Protein AF-A0A2A2V8W4-F1 (afdb_monomer_lite)

pLDDT: mean 72.03, std 13.97, range [35.5, 91.81]

Structure (mmCIF, N/CA/C/O backbone):
data_AF-A0A2A2V8W4-F1
#
_entry.id   AF-A0A2A2V8W4-F1
#
loop_
_atom_site.group_PDB
_atom_site.id
_atom_site.type_symbol
_atom_site.label_atom_id
_atom_site.label_alt_id
_atom_site.label_comp_id
_atom_site.label_asym_id
_atom_site.label_entity_id
_atom_site.label_seq_id
_atom_site.pdbx_PDB_ins_code
_atom_site.Cartn_x
_atom_site.Cartn_y
_atom_site.Cartn_z
_atom_site.occupancy
_atom_site.B_iso_or_equiv
_atom_site.auth_seq_id
_atom_site.auth_comp_id
_atom_site.auth_asym_id
_atom_site.auth_atom_id
_atom_site.pdbx_PDB_model_num
ATOM 1 N N . MET A 1 1 ? -17.321 5.232 -4.278 1.00 41.38 1 MET A N 1
ATOM 2 C CA . MET A 1 1 ? -17.036 4.636 -2.958 1.00 41.38 1 MET A CA 1
ATOM 3 C C . MET A 1 1 ? -18.366 4.185 -2.391 1.00 41.38 1 MET A C 1
ATOM 5 O O . MET A 1 1 ? -19.240 5.024 -2.221 1.00 41.38 1 MET A O 1
ATOM 9 N N . THR A 1 2 ? -18.570 2.881 -2.239 1.00 40.75 2 THR A N 1
ATOM 10 C CA . THR A 1 2 ? -19.758 2.313 -1.591 1.00 40.75 2 THR A CA 1
ATOM 11 C C . THR A 1 2 ? -19.730 2.673 -0.112 1.00 40.75 2 THR A C 1
ATOM 13 O O . THR A 1 2 ? -18.698 2.556 0.541 1.00 40.75 2 THR A O 1
ATOM 16 N N . THR A 1 3 ? -20.851 3.166 0.397 1.00 44.84 3 THR A N 1
ATOM 17 C CA . THR A 1 3 ? -21.063 3.479 1.809 1.00 44.84 3 THR A CA 1
ATOM 18 C C . THR A 1 3 ? -20.871 2.183 2.615 1.00 44.84 3 THR A C 1
ATOM 20 O O . THR A 1 3 ? -21.634 1.249 2.378 1.00 44.84 3 THR A O 1
ATOM 23 N N . PRO A 1 4 ? -19.862 2.071 3.504 1.00 54.47 4 PRO A N 1
ATOM 24 C CA . PRO A 1 4 ? -19.625 0.835 4.254 1.00 54.47 4 PRO A CA 1
ATOM 25 C C . PRO A 1 4 ? -20.843 0.496 5.117 1.00 54.47 4 PRO A C 1
ATOM 27 O O . PRO A 1 4 ? -21.479 1.421 5.639 1.00 54.47 4 PRO A O 1
ATOM 30 N N . ASP A 1 5 ? -21.161 -0.801 5.228 1.00 58.75 5 ASP A N 1
ATOM 31 C CA . ASP A 1 5 ? -22.276 -1.330 6.026 1.00 58.75 5 ASP A CA 1
ATOM 32 C C . ASP A 1 5 ? -22.235 -0.725 7.437 1.00 58.75 5 ASP A C 1
ATOM 34 O O . ASP A 1 5 ? -21.175 -0.647 8.062 1.00 58.75 5 ASP A O 1
ATOM 38 N N . LEU A 1 6 ? -23.387 -0.272 7.936 1.00 57.81 6 LEU A N 1
ATOM 39 C CA . LEU A 1 6 ? -23.518 0.319 9.268 1.00 57.81 6 LEU A CA 1
ATOM 40 C C . LEU A 1 6 ? -22.983 -0.618 10.355 1.00 57.81 6 LEU A C 1
ATOM 42 O O . LEU A 1 6 ? -22.422 -0.132 11.331 1.00 57.81 6 LEU A O 1
ATOM 46 N N . ARG A 1 7 ? -23.092 -1.940 10.167 1.00 57.00 7 ARG A N 1
ATOM 47 C CA . ARG A 1 7 ? -22.552 -2.935 11.108 1.00 57.00 7 ARG A CA 1
ATOM 48 C C . ARG A 1 7 ? -21.031 -2.860 11.242 1.00 57.00 7 ARG A C 1
ATOM 50 O O . ARG A 1 7 ? -20.524 -2.976 12.350 1.00 57.00 7 ARG A O 1
ATOM 57 N N . ASN A 1 8 ? -20.322 -2.582 10.148 1.00 60.91 8 ASN A N 1
ATOM 58 C CA . ASN A 1 8 ? -18.859 -2.497 10.135 1.00 60.91 8 ASN A CA 1
ATOM 59 C C . ASN A 1 8 ? -18.344 -1.209 10.793 1.00 60.91 8 ASN A C 1
ATOM 61 O O . ASN A 1 8 ? -17.242 -1.184 11.332 1.00 60.91 8 ASN A O 1
ATOM 65 N N . ARG A 1 9 ? -19.156 -0.144 10.785 1.00 61.25 9 ARG A N 1
ATOM 66 C CA . ARG A 1 9 ? -18.808 1.150 11.398 1.00 61.25 9 ARG A CA 1
ATOM 67 C C . ARG A 1 9 ? -18.811 1.112 12.922 1.00 61.25 9 ARG A C 1
ATOM 69 O O . ARG A 1 9 ? -18.113 1.902 13.548 1.00 61.25 9 ARG A O 1
ATOM 76 N N . LEU A 1 10 ? -19.604 0.216 13.509 1.00 73.50 10 LEU A N 1
ATOM 77 C CA . LEU A 1 10 ? -19.776 0.119 14.960 1.00 73.50 10 LEU A CA 1
ATOM 78 C C . LEU A 1 10 ? -18.512 -0.393 15.662 1.00 73.50 10 LEU A C 1
ATOM 80 O O . LEU A 1 10 ? -18.280 -0.059 16.822 1.00 73.50 10 LEU A O 1
ATOM 84 N N . GLU A 1 11 ? -17.671 -1.170 14.975 1.00 81.25 11 GLU A N 1
ATOM 85 C CA . GLU A 1 11 ? -16.473 -1.755 15.586 1.00 81.25 11 GLU A CA 1
ATOM 86 C C . GLU A 1 11 ? -15.411 -0.686 15.894 1.00 81.25 11 GLU A C 1
ATOM 88 O O . GLU A 1 11 ? -14.856 -0.672 16.991 1.00 81.25 11 GLU A O 1
ATOM 93 N N . VAL A 1 12 ? -15.164 0.257 14.974 1.00 8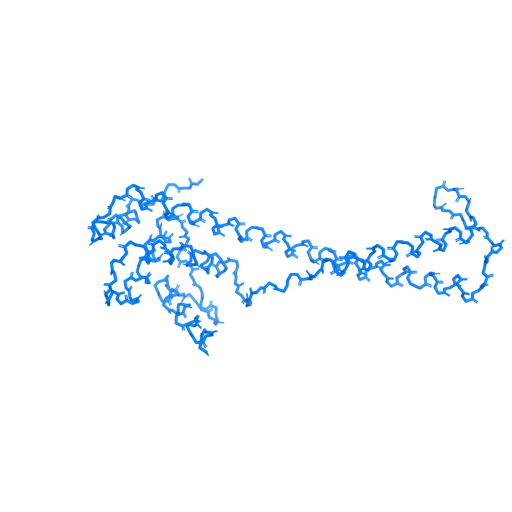3.44 12 VAL A N 1
ATOM 94 C CA . VAL A 1 12 ? -14.208 1.364 15.192 1.00 83.44 12 VAL A CA 1
ATOM 95 C C . VAL A 1 12 ? -14.703 2.318 16.282 1.00 83.44 12 VAL A C 1
ATOM 97 O O . VAL A 1 12 ? -13.907 2.770 17.105 1.00 83.44 12 VAL A O 1
ATOM 100 N N . ASP A 1 13 ? -16.009 2.580 16.328 1.00 86.00 13 ASP A N 1
ATOM 101 C CA . ASP A 1 13 ? -16.626 3.413 17.367 1.00 86.00 13 ASP A CA 1
ATOM 102 C C . ASP A 1 13 ? -16.460 2.778 18.752 1.00 86.00 13 ASP A C 1
ATOM 104 O O . ASP A 1 13 ? -16.048 3.452 19.692 1.00 86.00 13 ASP A O 1
ATOM 108 N N . THR A 1 14 ? -16.671 1.461 18.855 1.00 83.50 14 THR A N 1
ATOM 109 C CA . THR A 1 14 ? -16.464 0.704 20.101 1.00 83.50 14 THR A CA 1
ATOM 110 C C . THR A 1 14 ? -15.018 0.837 20.596 1.00 83.50 14 THR A C 1
ATOM 112 O O . THR A 1 14 ? -14.772 0.988 21.795 1.00 83.50 14 THR A O 1
ATOM 115 N N . PHE A 1 15 ? -14.040 0.832 19.682 1.00 82.19 15 PHE A N 1
ATOM 116 C CA . PHE A 1 15 ? -12.642 1.081 20.037 1.00 82.19 15 PHE A CA 1
ATOM 117 C C . PHE A 1 15 ? -12.418 2.510 20.533 1.00 82.19 15 PHE A C 1
ATOM 119 O O . PHE A 1 15 ? -11.793 2.682 21.580 1.00 82.19 15 PHE A O 1
ATOM 126 N N . ALA A 1 16 ? -12.943 3.521 19.838 1.00 83.56 16 ALA A N 1
ATOM 127 C CA . ALA A 1 16 ? -12.854 4.912 20.280 1.00 83.56 16 ALA A CA 1
ATOM 128 C C . ALA A 1 16 ? -13.447 5.109 21.685 1.00 83.56 16 ALA A C 1
ATOM 130 O O . ALA A 1 16 ? -12.791 5.700 22.544 1.00 83.56 16 ALA A O 1
ATOM 131 N N . GLU A 1 17 ? -14.629 4.546 21.950 1.00 84.56 17 GLU A N 1
ATOM 132 C CA . GLU A 1 17 ? -15.279 4.587 23.264 1.00 84.56 17 GLU A CA 1
ATOM 133 C C . GLU A 1 17 ? -14.420 3.919 24.342 1.00 84.56 17 GLU A C 1
ATOM 135 O O . GLU A 1 17 ? -14.178 4.505 25.398 1.00 84.56 17 GLU A O 1
ATOM 140 N N . SER A 1 18 ? -13.890 2.723 24.058 1.00 79.06 18 SER A N 1
ATOM 141 C CA . SER A 1 18 ? -13.042 1.974 24.996 1.00 79.06 18 SER A CA 1
ATOM 142 C C . SER A 1 18 ? -11.740 2.699 25.357 1.00 79.06 18 SER A C 1
ATOM 144 O O . SER A 1 18 ? -11.212 2.526 26.457 1.00 79.06 18 SER A O 1
ATOM 146 N N . LEU A 1 19 ? -11.228 3.521 24.439 1.00 77.00 19 LEU A N 1
ATOM 147 C CA . LEU A 1 19 ? -10.000 4.292 24.608 1.00 77.00 19 LEU A CA 1
ATOM 148 C C . LEU A 1 19 ? -10.268 5.706 25.154 1.00 77.00 19 LEU A C 1
ATOM 150 O O . LEU A 1 19 ? -9.324 6.409 25.518 1.00 77.00 19 LEU A O 1
ATOM 154 N N . GLY A 1 20 ? -11.538 6.120 25.244 1.00 78.00 20 GLY A N 1
ATOM 155 C CA . GLY A 1 20 ? -11.938 7.463 25.663 1.00 78.00 20 GLY A CA 1
ATOM 156 C C . GLY A 1 20 ? -11.540 8.549 24.659 1.00 78.00 20 GLY A C 1
ATOM 157 O O . GLY A 1 20 ? -11.132 9.638 25.063 1.00 78.00 20 GLY A O 1
ATOM 158 N N . ILE A 1 21 ? -11.606 8.239 23.362 1.00 83.50 21 ILE A N 1
ATOM 159 C CA . ILE A 1 21 ? -11.177 9.105 22.257 1.00 83.50 21 ILE A CA 1
ATOM 160 C C . ILE A 1 21 ? -12.396 9.597 21.485 1.00 83.50 21 ILE A C 1
ATOM 162 O O . ILE A 1 21 ? -13.411 8.911 21.389 1.00 83.50 21 ILE A O 1
ATOM 166 N N . ASP A 1 22 ? -12.280 10.786 20.897 1.00 88.88 22 ASP A N 1
ATOM 167 C CA . ASP A 1 22 ? -13.283 11.304 19.974 1.00 88.88 22 ASP A CA 1
ATOM 168 C C . ASP A 1 22 ? -13.466 10.368 18.761 1.00 88.88 22 ASP A C 1
ATOM 170 O O . ASP A 1 22 ? -12.536 10.118 17.985 1.00 88.88 22 ASP A O 1
ATOM 174 N N . ILE A 1 23 ? -14.687 9.845 18.614 1.00 88.25 23 ILE A N 1
ATOM 175 C CA . ILE A 1 23 ? -15.058 8.868 17.580 1.00 88.25 23 ILE A CA 1
ATOM 176 C C . ILE A 1 23 ? -14.785 9.424 16.179 1.00 88.25 23 ILE A C 1
ATOM 178 O O . ILE A 1 23 ? -14.226 8.733 15.322 1.00 88.25 23 ILE A O 1
ATOM 182 N N . GLU A 1 24 ? -15.154 10.681 15.932 1.00 89.19 24 GLU A N 1
ATOM 183 C CA . GLU A 1 24 ? -15.027 11.281 14.607 1.00 89.19 24 GLU A CA 1
ATOM 184 C C . GLU A 1 24 ? -13.554 11.537 14.257 1.00 89.19 24 GLU A C 1
ATOM 186 O O . GLU A 1 24 ? -13.119 11.258 13.136 1.00 89.19 24 GLU A O 1
ATOM 191 N N . ALA A 1 25 ? -12.741 11.955 15.229 1.00 87.62 25 ALA A N 1
ATOM 192 C CA . ALA A 1 25 ? -11.300 12.107 15.069 1.00 87.62 25 ALA A CA 1
ATOM 193 C C . ALA A 1 25 ? -10.604 10.773 14.747 1.00 87.62 25 ALA A C 1
ATOM 195 O O . ALA A 1 25 ? -9.724 10.731 13.870 1.00 87.62 25 ALA A O 1
ATOM 196 N N . LEU A 1 26 ? -11.007 9.673 15.399 1.00 87.44 26 LEU A N 1
ATOM 197 C CA . LEU A 1 26 ? -10.466 8.345 15.099 1.00 87.44 26 LEU A CA 1
ATOM 198 C C . LEU A 1 26 ? -10.854 7.912 13.681 1.00 87.44 26 LEU A C 1
ATOM 200 O O . LEU A 1 26 ? -9.989 7.500 12.907 1.00 87.44 26 LEU A O 1
ATOM 204 N N . ARG A 1 27 ? -12.120 8.089 13.287 1.00 87.50 27 ARG A N 1
ATOM 205 C CA . ARG A 1 27 ? -12.603 7.779 11.930 1.00 87.50 27 ARG A CA 1
ATOM 206 C C . ARG A 1 27 ? -11.866 8.552 10.848 1.00 87.50 27 ARG A C 1
ATOM 208 O O . ARG A 1 27 ? -11.466 7.969 9.840 1.00 87.50 27 ARG A O 1
ATOM 215 N N . ILE A 1 28 ? -11.658 9.854 11.040 1.00 90.19 28 ILE A N 1
ATOM 216 C CA . ILE A 1 28 ? -10.890 10.680 10.100 1.00 90.19 28 ILE A CA 1
ATOM 217 C C . ILE A 1 28 ? -9.462 10.141 9.973 1.00 90.19 28 ILE A C 1
ATOM 219 O O . ILE A 1 28 ? -8.954 9.999 8.857 1.00 90.19 28 ILE A O 1
ATOM 223 N N . SER A 1 29 ? -8.836 9.779 11.095 1.00 90.31 29 SER A N 1
ATOM 224 C CA . SER A 1 29 ? -7.488 9.200 11.117 1.00 90.31 29 SER A CA 1
ATOM 225 C C . SER A 1 29 ? -7.429 7.860 10.369 1.00 90.31 29 SER A C 1
ATOM 227 O O . SER A 1 29 ? -6.559 7.676 9.516 1.00 90.31 29 SER A O 1
ATOM 229 N N . VAL A 1 30 ? -8.393 6.963 10.604 1.00 90.38 30 VAL A N 1
ATOM 230 C CA . VAL A 1 30 ? -8.505 5.655 9.932 1.00 90.38 30 VAL A CA 1
ATOM 231 C C . VAL A 1 30 ? -8.741 5.815 8.429 1.00 90.38 30 VAL A C 1
ATOM 233 O O . VAL A 1 30 ? -8.040 5.201 7.624 1.00 90.38 30 VAL A O 1
ATOM 236 N N . ARG A 1 31 ? -9.665 6.690 8.015 1.00 91.31 31 ARG A N 1
ATOM 237 C CA . ARG A 1 31 ? -9.933 6.964 6.591 1.00 91.31 31 ARG A CA 1
ATOM 238 C C . ARG A 1 31 ? -8.731 7.578 5.887 1.00 91.31 31 ARG A C 1
ATOM 240 O O . ARG A 1 31 ? -8.412 7.186 4.765 1.00 91.31 31 ARG A O 1
ATOM 247 N N . SER A 1 32 ? -8.042 8.508 6.547 1.00 91.81 32 SER A N 1
ATOM 248 C CA . SER A 1 32 ? -6.797 9.092 6.043 1.00 91.81 32 SER A CA 1
ATOM 249 C C . SER A 1 32 ? -5.722 8.017 5.860 1.00 91.81 32 SER A C 1
ATOM 251 O O . SER A 1 32 ? -5.126 7.919 4.785 1.00 91.81 32 SER A O 1
ATOM 253 N N . ALA A 1 33 ? -5.535 7.141 6.853 1.00 90.75 33 ALA A N 1
ATOM 254 C CA . ALA A 1 33 ? -4.615 6.009 6.768 1.00 90.75 33 ALA A CA 1
ATOM 255 C C . ALA A 1 33 ? -4.972 5.060 5.610 1.00 90.75 33 ALA A C 1
ATOM 257 O O . ALA A 1 33 ? -4.095 4.705 4.817 1.00 90.75 33 ALA A O 1
ATOM 258 N N . GLY A 1 34 ? -6.254 4.716 5.455 1.00 89.88 34 GLY A N 1
ATOM 259 C CA . GLY A 1 34 ? -6.751 3.878 4.365 1.00 89.88 34 GLY A CA 1
ATOM 260 C C . GLY A 1 34 ? -6.499 4.482 2.981 1.00 89.88 34 GLY A C 1
ATOM 261 O O . GLY A 1 34 ? -5.970 3.810 2.093 1.00 89.88 34 GLY A O 1
ATOM 262 N N . LEU A 1 35 ? -6.786 5.776 2.801 1.00 91.06 35 LEU A N 1
ATOM 263 C CA . LEU A 1 35 ? -6.537 6.487 1.543 1.00 91.06 35 LEU A CA 1
ATOM 264 C C . LEU A 1 35 ? -5.043 6.530 1.201 1.00 91.06 35 LEU A C 1
ATOM 266 O O . LEU A 1 35 ? -4.645 6.304 0.056 1.00 91.06 35 LEU A O 1
ATOM 270 N N . GLN A 1 36 ? -4.194 6.805 2.190 1.00 87.69 36 GLN A N 1
ATOM 271 C CA . GLN A 1 36 ? -2.750 6.823 1.986 1.00 87.69 36 GLN A CA 1
ATOM 272 C C . GLN A 1 36 ? -2.189 5.430 1.668 1.00 87.69 36 GLN A C 1
ATOM 274 O O . GLN A 1 36 ? -1.269 5.328 0.852 1.00 87.69 36 GLN A O 1
ATOM 279 N N . ALA A 1 37 ? -2.731 4.369 2.272 1.00 87.06 37 ALA A N 1
ATOM 280 C CA . ALA A 1 37 ? -2.357 2.991 1.965 1.00 87.06 37 ALA A CA 1
ATOM 281 C C . ALA A 1 37 ? -2.724 2.622 0.518 1.00 87.06 37 ALA A C 1
ATOM 283 O O . ALA A 1 37 ? -1.866 2.154 -0.232 1.00 87.06 37 ALA A O 1
ATOM 284 N N . ALA A 1 38 ? -3.952 2.929 0.086 1.00 86.75 38 ALA A N 1
ATOM 285 C CA . ALA A 1 38 ? -4.394 2.708 -1.291 1.00 86.75 38 ALA A CA 1
ATOM 286 C C . ALA A 1 38 ? -3.520 3.467 -2.306 1.00 86.75 38 ALA A C 1
ATOM 288 O O . ALA A 1 38 ? -3.036 2.886 -3.280 1.00 86.75 38 ALA A O 1
ATOM 289 N N . ASN A 1 39 ? -3.222 4.741 -2.035 1.00 86.69 39 ASN A N 1
ATOM 290 C CA . ASN A 1 39 ? -2.343 5.549 -2.881 1.00 86.69 39 ASN A CA 1
ATOM 291 C C . ASN A 1 39 ? -0.920 4.978 -2.979 1.00 86.69 39 ASN A C 1
ATOM 293 O O . ASN A 1 39 ? -0.302 5.044 -4.043 1.00 86.69 39 ASN A O 1
ATOM 297 N N . ALA A 1 40 ? -0.385 4.409 -1.895 1.00 82.25 40 ALA A N 1
ATOM 298 C CA . ALA A 1 40 ? 0.929 3.771 -1.913 1.00 82.25 40 ALA A CA 1
ATOM 299 C C . ALA A 1 40 ? 0.951 2.530 -2.824 1.00 82.25 40 ALA A C 1
ATOM 301 O O . ALA A 1 40 ? 1.902 2.342 -3.588 1.00 82.25 40 ALA A O 1
ATOM 302 N N . VAL A 1 41 ? -0.111 1.719 -2.800 1.00 84.12 41 VAL A N 1
ATOM 303 C CA . VAL A 1 41 ? -0.248 0.543 -3.674 1.00 84.12 41 VAL A CA 1
ATOM 304 C C . VAL A 1 41 ? -0.387 0.951 -5.142 1.00 84.12 41 VAL A C 1
ATOM 306 O O . VAL A 1 41 ? 0.292 0.383 -5.998 1.00 84.12 41 VAL A O 1
ATOM 309 N N . GLU A 1 42 ? -1.192 1.969 -5.453 1.00 82.94 42 GLU A N 1
ATOM 310 C CA . GLU A 1 42 ? -1.356 2.456 -6.831 1.00 82.94 42 GLU A CA 1
ATOM 311 C C . GLU A 1 42 ? -0.068 3.061 -7.408 1.00 82.94 42 GLU A C 1
ATOM 313 O O . GLU A 1 42 ? 0.295 2.794 -8.561 1.00 82.94 42 GLU A O 1
ATOM 318 N N . ARG A 1 43 ? 0.696 3.803 -6.594 1.00 80.00 43 ARG A N 1
ATOM 319 C CA . ARG A 1 43 ? 2.041 4.262 -6.982 1.00 80.00 43 ARG A CA 1
ATOM 320 C C . ARG A 1 43 ? 2.947 3.077 -7.302 1.00 80.00 43 ARG A C 1
ATOM 322 O O . ARG A 1 43 ? 3.518 3.021 -8.386 1.00 80.00 43 ARG A O 1
ATOM 329 N N . ARG A 1 44 ? 2.971 2.060 -6.436 1.00 76.88 44 ARG A N 1
ATOM 330 C CA . ARG A 1 44 ? 3.754 0.835 -6.654 1.00 76.88 44 ARG A CA 1
ATOM 331 C C . ARG A 1 44 ? 3.352 0.088 -7.928 1.00 76.88 44 ARG A C 1
ATOM 333 O O . ARG A 1 44 ? 4.231 -0.398 -8.639 1.00 76.88 44 ARG A O 1
ATOM 340 N N . LYS A 1 45 ? 2.058 -0.023 -8.246 1.00 77.56 45 LYS A N 1
ATOM 341 C CA . LYS A 1 45 ? 1.585 -0.620 -9.512 1.00 77.56 45 LYS A CA 1
ATOM 342 C C . LYS A 1 45 ? 2.099 0.159 -10.717 1.00 77.56 45 LYS A C 1
ATOM 344 O O . LYS A 1 45 ? 2.606 -0.437 -11.670 1.00 77.56 45 LYS A O 1
ATOM 349 N N . THR A 1 46 ? 1.999 1.483 -10.650 1.00 76.56 46 THR A N 1
ATOM 350 C CA . THR A 1 46 ? 2.487 2.387 -11.694 1.00 76.56 46 THR A CA 1
ATOM 351 C C . THR A 1 46 ? 3.989 2.212 -11.898 1.00 76.56 46 THR A C 1
ATOM 353 O O . THR A 1 46 ? 4.441 2.033 -13.029 1.00 76.56 46 THR A O 1
ATOM 356 N N . ASP A 1 47 ? 4.754 2.157 -10.812 1.00 70.06 47 ASP A N 1
ATOM 357 C CA . ASP A 1 47 ? 6.203 1.980 -10.852 1.00 70.06 47 ASP A CA 1
ATOM 358 C C . ASP A 1 47 ? 6.605 0.597 -11.381 1.00 70.06 47 ASP A C 1
ATOM 360 O O . ASP A 1 47 ? 7.501 0.494 -12.218 1.00 70.06 47 ASP A O 1
ATOM 364 N N . ARG A 1 48 ? 5.897 -0.476 -10.991 1.00 71.00 48 ARG A N 1
ATOM 365 C CA . ARG A 1 48 ? 6.092 -1.827 -11.557 1.00 71.00 48 ARG A CA 1
ATOM 366 C C . ARG A 1 48 ? 5.861 -1.850 -13.064 1.00 71.00 48 ARG A C 1
ATOM 368 O O . ARG A 1 48 ? 6.634 -2.474 -13.792 1.00 71.00 48 ARG A O 1
ATOM 375 N N . ARG A 1 49 ? 4.794 -1.195 -13.532 1.00 71.38 49 ARG A N 1
ATOM 376 C CA . ARG A 1 49 ? 4.465 -1.117 -14.959 1.00 71.38 49 ARG A CA 1
ATOM 377 C C . ARG A 1 49 ? 5.544 -0.353 -15.717 1.00 71.38 49 ARG A C 1
ATOM 379 O O . ARG A 1 49 ? 6.087 -0.889 -16.677 1.00 71.38 49 ARG A O 1
ATOM 386 N N . ARG A 1 50 ? 5.935 0.821 -15.215 1.00 66.88 50 ARG A N 1
ATOM 387 C CA . ARG A 1 50 ? 7.047 1.609 -15.765 1.00 66.88 50 ARG A CA 1
ATOM 388 C C . ARG A 1 50 ? 8.334 0.791 -15.829 1.00 66.88 50 ARG A C 1
ATOM 390 O O . ARG A 1 50 ? 8.966 0.745 -16.874 1.00 66.88 50 ARG A O 1
ATOM 397 N N . ALA A 1 51 ? 8.686 0.072 -14.765 1.00 66.19 51 ALA A N 1
ATOM 398 C CA . ALA A 1 51 ? 9.875 -0.777 -14.742 1.00 66.19 51 ALA A CA 1
ATOM 399 C C . ALA A 1 51 ? 9.816 -1.915 -15.781 1.00 66.19 51 ALA A C 1
ATOM 401 O O . ALA A 1 51 ? 10.825 -2.220 -16.420 1.00 66.19 51 ALA A O 1
ATOM 402 N N . LYS A 1 52 ? 8.648 -2.542 -15.978 1.00 68.62 52 LYS A N 1
ATOM 403 C CA . LYS A 1 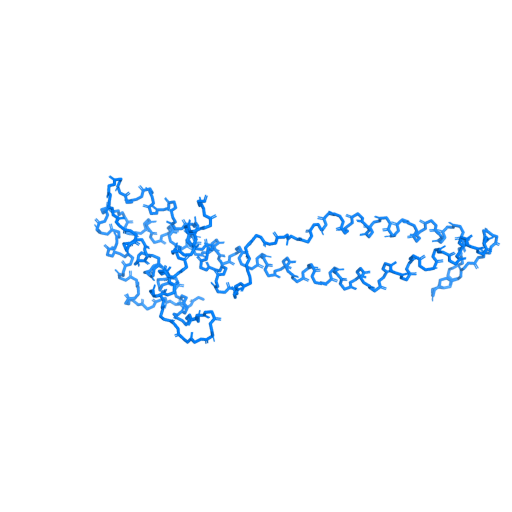52 ? 8.445 -3.580 -17.002 1.00 68.62 52 LYS A CA 1
ATOM 404 C C . LYS A 1 52 ? 8.594 -3.011 -18.414 1.00 68.62 52 LYS A C 1
ATOM 406 O O . LYS A 1 52 ? 9.326 -3.593 -19.216 1.00 68.62 52 LYS A O 1
ATOM 411 N N . ASP A 1 53 ? 7.941 -1.885 -18.684 1.00 68.50 53 ASP A N 1
ATOM 412 C CA . ASP A 1 53 ? 7.958 -1.219 -19.987 1.00 68.50 53 ASP A CA 1
ATOM 413 C C . ASP A 1 53 ? 9.382 -0.745 -20.320 1.00 68.50 53 ASP A C 1
ATOM 415 O O . ASP A 1 53 ? 9.920 -1.077 -21.379 1.00 68.50 53 ASP A O 1
ATOM 419 N N . SER A 1 54 ? 10.066 -0.102 -19.367 1.00 64.94 54 SER A N 1
ATOM 420 C CA . SER A 1 54 ? 11.474 0.288 -19.498 1.00 64.94 54 SER A CA 1
ATOM 421 C C . SER A 1 54 ? 12.378 -0.918 -19.760 1.00 64.94 54 SER A C 1
ATOM 423 O O . SER A 1 54 ? 13.193 -0.891 -20.681 1.00 64.94 54 SER A O 1
ATOM 425 N N . ARG A 1 55 ? 12.212 -2.033 -19.031 1.00 68.19 55 ARG A N 1
ATOM 426 C CA . ARG A 1 55 ? 12.996 -3.261 -19.265 1.00 68.19 55 ARG A CA 1
ATOM 427 C C . ARG A 1 55 ? 12.802 -3.817 -20.674 1.00 68.19 55 ARG A C 1
ATOM 429 O O . ARG A 1 55 ? 13.749 -4.353 -21.251 1.00 68.19 55 ARG A O 1
ATOM 436 N N . GLN A 1 56 ? 11.592 -3.721 -21.220 1.00 71.88 56 GLN A N 1
ATOM 437 C CA . GLN A 1 56 ? 11.291 -4.160 -22.579 1.00 71.88 56 GLN A CA 1
ATOM 438 C C . GLN A 1 56 ? 11.969 -3.263 -23.621 1.00 71.88 56 GLN A C 1
ATOM 440 O O . GLN A 1 56 ? 12.564 -3.783 -24.569 1.00 71.88 56 GLN A O 1
ATOM 445 N N . VAL A 1 57 ? 11.948 -1.943 -23.416 1.00 66.75 57 VAL A N 1
ATOM 446 C CA . VAL A 1 57 ? 12.667 -0.976 -24.259 1.00 66.75 57 VAL A CA 1
ATOM 447 C C . VAL A 1 57 ? 14.169 -1.263 -24.234 1.00 66.75 57 VAL A C 1
ATOM 449 O O . VAL A 1 57 ? 14.774 -1.427 -25.295 1.00 66.75 57 VAL A O 1
ATOM 452 N N . PHE A 1 58 ? 14.761 -1.435 -23.048 1.00 68.38 58 PHE A N 1
ATOM 453 C CA . PHE A 1 58 ? 16.188 -1.738 -22.914 1.00 68.38 58 PHE A CA 1
ATOM 454 C C . PHE A 1 58 ? 16.575 -3.057 -23.582 1.00 68.38 58 PHE A C 1
ATOM 456 O O . PHE A 1 58 ? 17.531 -3.086 -24.352 1.00 68.38 58 PHE A O 1
ATOM 463 N N . LYS A 1 59 ? 15.807 -4.136 -23.378 1.00 74.25 59 LYS A N 1
ATOM 464 C CA . LYS A 1 59 ? 16.070 -5.427 -24.038 1.00 74.25 59 LYS A CA 1
ATOM 465 C C . LYS A 1 59 ? 16.041 -5.343 -25.565 1.00 74.25 59 LYS A C 1
ATOM 467 O O . LYS A 1 59 ? 16.780 -6.075 -26.213 1.00 74.25 59 LYS A O 1
ATOM 472 N N . LYS A 1 60 ? 15.177 -4.502 -26.139 1.00 75.62 60 LYS A N 1
ATOM 473 C CA . LYS A 1 60 ? 15.000 -4.402 -27.594 1.00 75.62 60 LYS A CA 1
ATOM 474 C C . LYS A 1 60 ? 16.012 -3.463 -28.251 1.00 75.62 60 LYS A C 1
ATOM 476 O O . LYS A 1 60 ? 16.529 -3.779 -29.318 1.00 75.62 60 LYS A O 1
ATOM 481 N N . HIS A 1 61 ? 16.262 -2.304 -27.648 1.00 69.94 61 HIS A N 1
ATOM 482 C CA . HIS A 1 61 ? 16.981 -1.214 -28.309 1.00 69.94 61 HIS A CA 1
ATOM 483 C C . HIS A 1 61 ? 18.463 -1.141 -27.932 1.00 69.94 61 HIS A C 1
ATOM 485 O O . HIS A 1 61 ? 19.275 -0.809 -28.793 1.00 69.94 61 HIS A O 1
ATOM 491 N N . LEU A 1 62 ? 18.837 -1.514 -26.702 1.00 71.12 62 LEU A N 1
ATOM 492 C CA . LEU A 1 62 ? 20.229 -1.430 -26.248 1.00 71.12 62 LEU A CA 1
ATOM 493 C C . LEU A 1 62 ? 21.161 -2.393 -27.016 1.00 71.12 62 LEU A C 1
ATOM 495 O O . LEU A 1 62 ? 22.186 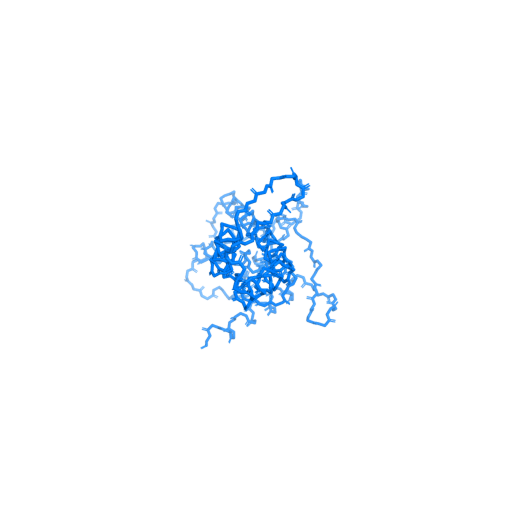-1.930 -27.514 1.00 71.12 62 LEU A O 1
ATOM 499 N N . PRO A 1 63 ? 20.822 -3.686 -27.223 1.00 76.62 63 PRO A N 1
ATOM 500 C CA . PRO A 1 63 ? 21.689 -4.593 -27.981 1.00 76.62 63 PRO A CA 1
ATOM 501 C C . PRO A 1 63 ? 21.822 -4.195 -29.453 1.00 76.62 63 PRO A C 1
ATOM 503 O O . PRO A 1 63 ? 22.894 -4.329 -30.033 1.00 76.62 63 PRO A O 1
ATOM 506 N N . ARG A 1 64 ? 20.742 -3.674 -30.052 1.00 77.25 64 ARG A N 1
ATOM 507 C CA . ARG A 1 64 ? 20.743 -3.221 -31.445 1.00 77.25 64 ARG A CA 1
ATOM 508 C C . ARG A 1 64 ? 21.630 -1.990 -31.635 1.00 77.25 64 ARG A C 1
ATOM 510 O O . ARG A 1 64 ? 22.446 -1.990 -32.547 1.00 77.25 64 ARG A O 1
ATOM 517 N N . GLY A 1 65 ? 21.519 -0.996 -30.750 1.00 69.69 65 GLY A N 1
ATOM 518 C CA . GLY A 1 65 ? 22.385 0.185 -30.777 1.00 69.69 65 GLY A CA 1
ATOM 519 C C . GLY A 1 65 ? 23.861 -0.174 -30.590 1.00 69.69 65 GLY A C 1
ATOM 520 O O . GLY A 1 65 ? 24.700 0.286 -31.356 1.00 69.69 65 GLY A O 1
ATOM 521 N N . LEU A 1 66 ? 24.177 -1.059 -29.634 1.00 75.25 66 LEU A N 1
ATOM 522 C CA . LEU A 1 66 ? 25.547 -1.547 -29.418 1.00 75.25 66 LEU A CA 1
ATOM 523 C C . LEU A 1 66 ? 26.099 -2.300 -30.637 1.00 75.25 66 LEU A C 1
ATOM 525 O O . LEU A 1 66 ? 27.265 -2.133 -30.985 1.00 75.25 66 LEU A O 1
ATOM 529 N N . HIS A 1 67 ? 25.273 -3.114 -31.294 1.00 78.44 67 HIS A N 1
ATOM 530 C CA . HIS A 1 67 ? 25.670 -3.851 -32.491 1.00 78.44 67 HIS A CA 1
ATOM 531 C C . HIS A 1 67 ? 25.934 -2.924 -33.686 1.00 78.44 67 HIS A C 1
ATOM 533 O O . HIS A 1 67 ? 26.963 -3.055 -34.347 1.00 78.44 67 HIS A O 1
ATOM 539 N N . GLU A 1 68 ? 25.044 -1.959 -33.936 1.00 72.12 68 GLU A N 1
ATOM 540 C CA . GLU A 1 68 ? 25.209 -0.960 -34.999 1.00 72.12 68 GLU A CA 1
ATOM 541 C C . GLU A 1 68 ? 26.474 -0.112 -34.767 1.00 72.12 68 GLU A C 1
ATOM 543 O O . GLU A 1 68 ? 27.257 0.098 -35.695 1.00 72.12 68 GLU A O 1
ATOM 548 N N . LEU A 1 69 ? 26.746 0.276 -33.516 1.00 70.25 69 LEU A N 1
ATOM 549 C CA . LEU A 1 69 ? 27.962 1.002 -33.149 1.00 70.25 69 LEU A CA 1
ATOM 550 C C . LEU A 1 69 ? 29.236 0.167 -33.369 1.00 70.25 69 LEU A C 1
ATOM 552 O O . LEU A 1 69 ? 30.213 0.660 -33.930 1.00 70.25 69 LEU A O 1
ATOM 556 N N . GLN A 1 70 ? 29.217 -1.116 -32.988 1.00 77.75 70 GLN A N 1
ATOM 557 C CA . GLN A 1 70 ? 30.337 -2.034 -33.224 1.00 77.75 70 GLN A CA 1
ATOM 558 C C . GLN A 1 70 ? 30.637 -2.218 -34.715 1.00 77.75 70 GLN A C 1
ATOM 560 O O . GLN A 1 70 ? 31.807 -2.300 -35.086 1.00 77.75 70 GLN A O 1
ATOM 565 N N . ILE A 1 71 ? 29.612 -2.286 -35.571 1.00 75.38 71 ILE A N 1
ATOM 566 C CA . ILE A 1 71 ? 29.798 -2.372 -37.027 1.00 75.38 71 ILE A CA 1
ATOM 567 C C . ILE A 1 71 ? 30.488 -1.108 -37.542 1.00 75.38 71 ILE A C 1
ATOM 569 O O . ILE A 1 71 ? 31.489 -1.212 -38.249 1.00 75.38 71 ILE A O 1
ATOM 573 N N . ILE A 1 72 ? 29.993 0.072 -37.154 1.00 69.81 72 ILE A N 1
ATOM 574 C CA . ILE A 1 72 ? 30.547 1.362 -37.587 1.00 69.81 72 ILE A CA 1
ATOM 575 C C . ILE A 1 72 ? 32.016 1.503 -37.167 1.00 69.81 72 ILE A C 1
ATOM 577 O O . ILE A 1 72 ? 32.861 1.858 -37.991 1.00 69.81 72 ILE A O 1
ATOM 581 N N . GLN A 1 73 ? 32.329 1.163 -35.913 1.00 70.69 73 GLN A N 1
ATOM 582 C CA . GLN A 1 73 ? 33.687 1.231 -35.371 1.00 70.69 73 GLN A CA 1
ATOM 583 C C . GLN A 1 73 ? 34.636 0.229 -36.041 1.00 70.69 73 GLN A C 1
ATOM 585 O O . GLN A 1 73 ? 35.754 0.593 -36.400 1.00 70.69 73 GLN A O 1
ATOM 590 N N . ARG A 1 74 ? 34.205 -1.024 -36.251 1.00 73.00 74 ARG A N 1
ATOM 591 C CA . ARG A 1 74 ? 35.040 -2.066 -36.882 1.00 73.00 74 ARG A CA 1
ATOM 592 C C . ARG A 1 74 ? 35.313 -1.796 -38.352 1.00 73.00 74 ARG A C 1
ATOM 594 O O . ARG A 1 74 ? 36.401 -2.094 -38.831 1.00 73.00 74 ARG A O 1
ATOM 601 N N . ALA A 1 75 ? 34.328 -1.266 -39.065 1.00 68.75 75 ALA A N 1
ATOM 602 C CA . ALA A 1 75 ? 34.445 -1.020 -40.493 1.00 68.75 75 ALA A CA 1
ATOM 603 C C . ALA A 1 75 ? 35.081 0.349 -40.820 1.00 68.75 75 ALA A C 1
ATOM 605 O O . ALA A 1 75 ? 35.241 0.669 -41.994 1.00 68.75 75 ALA A O 1
ATOM 606 N N . ASN A 1 76 ? 35.475 1.132 -39.800 1.00 65.69 76 ASN A N 1
ATOM 607 C CA . ASN A 1 76 ? 36.169 2.421 -39.918 1.00 65.69 76 ASN A CA 1
ATOM 608 C C . ASN A 1 76 ? 35.502 3.362 -40.945 1.00 65.69 76 ASN A C 1
ATOM 610 O O . ASN A 1 76 ? 36.155 4.012 -41.762 1.00 65.69 76 ASN A O 1
ATOM 614 N N . LEU A 1 77 ? 34.164 3.385 -40.925 1.00 63.19 77 LEU A N 1
ATOM 615 C CA . LEU A 1 77 ? 33.304 3.977 -41.957 1.00 63.19 77 LEU A CA 1
ATOM 616 C C . LEU A 1 77 ? 33.207 5.512 -41.862 1.00 63.19 77 LEU A C 1
ATOM 618 O O . LEU A 1 77 ? 32.252 6.096 -42.368 1.00 63.19 77 LEU A O 1
ATOM 622 N N . SER A 1 78 ? 34.185 6.182 -41.248 1.00 58.62 78 SER A N 1
ATOM 623 C CA . SER A 1 78 ? 34.179 7.623 -40.933 1.00 58.62 78 SER A CA 1
ATOM 624 C C . SER A 1 78 ? 34.044 8.550 -42.149 1.00 58.62 78 SER A C 1
ATOM 626 O O . SER A 1 78 ? 33.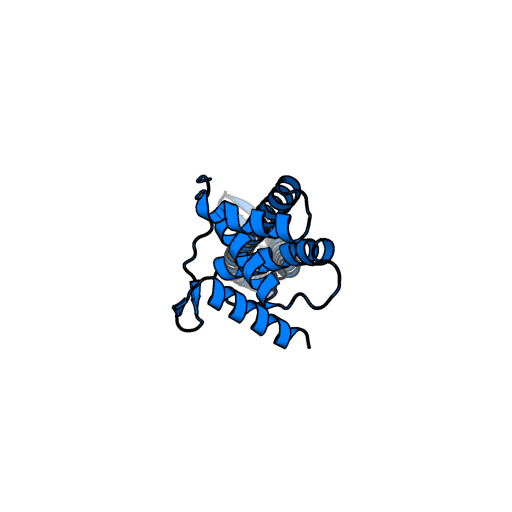730 9.729 -42.020 1.00 58.62 78 SER A O 1
ATOM 628 N N . ARG A 1 79 ? 34.224 8.014 -43.362 1.00 55.38 79 ARG A N 1
ATOM 629 C CA . ARG A 1 79 ? 34.080 8.738 -44.638 1.00 55.38 79 ARG A CA 1
ATOM 630 C C . ARG A 1 79 ? 32.786 8.447 -45.400 1.00 55.38 79 ARG A C 1
ATOM 632 O O . ARG A 1 79 ? 32.604 8.977 -46.492 1.00 55.38 79 ARG A O 1
ATOM 639 N N . ILE A 1 80 ? 31.912 7.595 -44.873 1.00 62.47 80 ILE A N 1
ATOM 640 C CA . ILE A 1 80 ? 30.656 7.210 -45.525 1.00 62.47 80 ILE A CA 1
ATOM 641 C C . ILE A 1 80 ? 29.516 8.055 -44.953 1.00 62.47 80 ILE A C 1
ATOM 643 O O . ILE A 1 80 ? 29.589 8.564 -43.834 1.00 62.47 80 ILE A O 1
ATOM 647 N N . THR A 1 81 ? 28.466 8.256 -45.739 1.00 59.22 81 THR A N 1
ATOM 648 C CA . THR A 1 81 ? 27.246 8.936 -45.313 1.00 59.22 81 THR A CA 1
ATOM 649 C C . THR A 1 81 ? 26.102 7.932 -45.207 1.00 59.22 81 THR A C 1
ATOM 651 O O . THR A 1 81 ? 26.006 6.996 -45.999 1.00 59.22 81 THR A O 1
ATOM 654 N N . VAL A 1 82 ? 25.240 8.095 -44.203 1.00 60.91 82 VAL A N 1
ATOM 655 C CA . VAL A 1 82 ? 24.082 7.221 -43.967 1.00 60.91 82 VAL A CA 1
ATOM 656 C C . VAL A 1 82 ? 22.807 8.005 -44.217 1.00 60.91 82 VAL A C 1
ATOM 658 O O . VAL A 1 82 ? 22.656 9.132 -43.741 1.00 60.91 82 VAL A O 1
ATOM 661 N N . THR A 1 83 ? 21.867 7.398 -44.933 1.00 53.53 83 THR A N 1
ATOM 662 C CA . THR A 1 83 ? 20.556 7.990 -45.200 1.00 53.53 83 THR A CA 1
ATOM 663 C C . THR A 1 83 ? 19.547 7.484 -44.176 1.00 53.53 83 THR A C 1
ATOM 665 O O . THR A 1 83 ? 19.295 6.284 -44.065 1.00 53.53 83 THR A O 1
ATOM 668 N N . LYS A 1 84 ? 18.949 8.395 -43.406 1.00 59.09 84 LYS A N 1
ATOM 669 C CA . LYS A 1 84 ? 17.847 8.062 -42.493 1.00 59.09 84 LYS A CA 1
ATOM 670 C C . LYS A 1 84 ? 16.571 7.799 -43.304 1.00 59.09 84 LYS A C 1
ATOM 672 O O . LYS A 1 84 ? 16.416 8.330 -44.399 1.00 59.09 84 LYS A O 1
ATOM 677 N N . ALA A 1 85 ? 15.606 7.072 -42.735 1.00 52.38 85 ALA A N 1
ATOM 678 C CA . ALA A 1 85 ? 14.324 6.739 -43.380 1.00 52.38 85 ALA A CA 1
ATOM 679 C C . ALA A 1 85 ? 13.491 7.950 -43.881 1.00 52.38 85 ALA A C 1
ATOM 681 O O . ALA A 1 85 ? 12.537 7.760 -44.622 1.00 52.38 85 ALA A O 1
ATOM 682 N N . GLY A 1 86 ? 13.852 9.184 -43.504 1.00 50.59 86 GLY A N 1
ATOM 683 C CA . GLY A 1 86 ? 13.267 10.434 -44.011 1.00 50.59 86 GLY A CA 1
ATOM 684 C C . GLY A 1 86 ? 14.100 11.156 -45.083 1.00 50.59 86 GLY A C 1
ATOM 685 O O . GLY A 1 86 ? 13.904 12.348 -45.280 1.00 50.59 86 GLY A O 1
ATOM 686 N N . GLY A 1 87 ? 15.076 10.492 -45.714 1.00 54.56 87 GLY A N 1
ATOM 687 C CA . GLY A 1 87 ? 15.876 11.043 -46.820 1.00 54.56 87 GLY A CA 1
ATOM 688 C C . GLY A 1 87 ? 17.039 11.956 -46.416 1.00 54.56 87 GLY A C 1
ATOM 689 O O . GLY A 1 87 ? 17.841 12.335 -47.263 1.00 54.56 87 GLY A O 1
ATOM 690 N N . GLN A 1 88 ? 17.181 12.288 -45.132 1.00 58.06 88 GLN A N 1
ATOM 691 C CA . GLN A 1 88 ? 18.319 13.073 -44.655 1.00 58.06 88 GLN A CA 1
ATOM 692 C C . GLN A 1 88 ? 19.597 12.229 -44.616 1.00 58.06 88 GLN A C 1
ATOM 694 O O . GLN A 1 88 ? 19.621 11.140 -44.033 1.00 58.06 88 GLN A O 1
ATOM 699 N N . VAL A 1 89 ? 20.647 12.762 -45.236 1.00 58.59 89 VAL A N 1
ATOM 700 C CA . VAL A 1 89 ? 21.977 12.162 -45.341 1.00 58.59 89 VAL A CA 1
ATOM 701 C C . VAL A 1 89 ? 22.877 12.803 -44.292 1.00 58.59 89 VAL A C 1
ATOM 703 O O . VAL A 1 89 ? 23.034 14.021 -44.285 1.00 58.59 89 VAL A O 1
ATOM 706 N N . TYR A 1 90 ? 23.470 11.989 -43.425 1.00 63.44 90 TYR A N 1
ATOM 707 C CA . TYR A 1 90 ? 24.394 12.453 -42.391 1.00 63.44 90 TYR A CA 1
ATOM 708 C C . TYR A 1 90 ? 25.741 11.739 -42.519 1.00 63.44 90 TYR A C 1
ATOM 710 O O . TYR A 1 90 ? 25.763 10.562 -42.897 1.00 63.44 90 TYR A O 1
ATOM 718 N N . PRO A 1 91 ? 26.865 12.397 -42.186 1.00 69.81 91 PRO A N 1
ATOM 719 C CA . PRO A 1 91 ? 28.140 11.713 -42.002 1.00 69.81 91 PRO A CA 1
ATOM 720 C C . PRO A 1 91 ? 27.994 10.575 -40.982 1.00 69.81 91 PRO A C 1
ATOM 722 O O . PRO A 1 91 ? 27.377 10.756 -39.928 1.00 69.81 91 PRO A O 1
ATOM 725 N N . VAL A 1 92 ? 28.577 9.406 -41.267 1.00 67.38 92 VAL A N 1
ATOM 726 C CA . VAL A 1 92 ? 28.575 8.249 -40.351 1.00 67.38 92 VAL A CA 1
ATOM 727 C C . VAL A 1 92 ? 29.111 8.625 -38.966 1.00 67.38 92 VAL A C 1
ATOM 729 O O . VAL A 1 92 ? 28.588 8.141 -37.966 1.00 67.38 92 VAL A O 1
ATOM 732 N N . ASP A 1 93 ? 30.075 9.544 -38.881 1.00 65.81 93 ASP A N 1
ATOM 733 C CA . ASP A 1 93 ? 30.626 10.027 -37.608 1.00 65.81 93 ASP A CA 1
ATOM 734 C C . ASP A 1 93 ? 29.600 10.771 -36.741 1.00 65.81 93 ASP A C 1
ATOM 736 O O . ASP A 1 93 ? 29.633 10.683 -35.509 1.00 65.81 93 ASP A O 1
ATOM 740 N N . GLU A 1 94 ? 28.677 11.510 -37.359 1.00 68.88 94 GLU A N 1
ATOM 741 C CA . GLU A 1 94 ? 27.587 12.178 -36.642 1.00 68.88 94 GLU A CA 1
ATOM 742 C C . GLU A 1 94 ? 26.525 11.173 -36.198 1.00 68.88 94 GLU A C 1
ATOM 744 O O . GLU A 1 94 ? 26.022 11.262 -35.073 1.00 68.88 94 GLU A O 1
ATOM 749 N N . ALA A 1 95 ? 26.233 10.179 -37.042 1.00 67.19 95 ALA A N 1
ATOM 750 C CA . ALA A 1 95 ? 25.340 9.078 -36.701 1.00 67.19 95 ALA A CA 1
ATOM 751 C C . ALA A 1 95 ? 25.903 8.233 -35.543 1.00 67.19 95 ALA A C 1
ATOM 753 O O . ALA A 1 95 ? 25.178 7.960 -34.589 1.00 67.19 95 ALA A O 1
ATOM 754 N N . SER A 1 96 ? 27.201 7.909 -35.561 1.00 68.19 96 SER A N 1
ATOM 755 C CA . SER A 1 96 ? 27.887 7.191 -34.478 1.00 68.19 96 SER A CA 1
ATOM 756 C C . SER A 1 96 ? 27.797 7.963 -33.165 1.00 68.19 96 SER A C 1
ATOM 758 O O . SER A 1 96 ? 27.358 7.413 -32.161 1.00 68.19 96 SER A O 1
ATOM 760 N N . ARG A 1 97 ? 28.097 9.271 -33.175 1.00 76.31 97 ARG A N 1
ATOM 761 C CA . ARG A 1 97 ? 27.968 10.130 -31.984 1.00 76.31 97 ARG A CA 1
ATOM 762 C C . ARG A 1 97 ? 26.526 10.258 -31.487 1.00 76.31 97 ARG A C 1
ATOM 764 O O . ARG A 1 97 ? 26.293 10.448 -30.294 1.00 76.31 97 ARG A O 1
ATOM 771 N N . ALA A 1 98 ? 25.537 10.218 -32.378 1.00 71.06 98 ALA A N 1
ATOM 772 C CA . ALA A 1 98 ? 24.129 10.205 -31.989 1.00 71.06 98 ALA A CA 1
ATOM 773 C C . ALA A 1 98 ? 23.731 8.872 -31.333 1.00 71.06 98 ALA A C 1
ATOM 775 O O . ALA A 1 98 ? 23.029 8.890 -30.321 1.00 71.06 98 ALA A O 1
ATOM 776 N N . ILE A 1 99 ? 24.216 7.743 -31.859 1.00 70.56 99 ILE A N 1
ATOM 777 C CA . ILE A 1 99 ? 24.008 6.411 -31.275 1.00 70.56 99 ILE A CA 1
ATOM 778 C C . ILE A 1 99 ? 24.704 6.314 -29.911 1.00 70.56 99 ILE A C 1
ATOM 780 O O . ILE A 1 99 ? 24.053 5.922 -28.948 1.00 70.56 99 ILE A O 1
ATOM 784 N N . ASP A 1 100 ? 25.958 6.760 -29.785 1.00 74.06 100 ASP A N 1
ATOM 785 C CA . ASP A 1 100 ? 26.697 6.797 -28.513 1.00 74.06 100 ASP A CA 1
ATOM 786 C C . ASP A 1 100 ? 25.961 7.607 -27.443 1.00 74.06 100 ASP A C 1
ATOM 788 O O . ASP A 1 100 ? 25.771 7.140 -26.321 1.00 74.06 100 ASP A O 1
ATOM 792 N N . ARG A 1 101 ? 25.475 8.806 -27.795 1.00 79.31 101 ARG A N 1
ATOM 793 C CA . ARG A 1 101 ? 24.670 9.632 -26.880 1.00 79.31 101 ARG A CA 1
ATOM 794 C C . ARG A 1 101 ? 23.372 8.940 -26.480 1.00 79.31 101 ARG A C 1
ATOM 796 O O . ARG A 1 101 ? 22.997 8.981 -25.314 1.00 79.31 101 ARG A O 1
ATOM 803 N N . CYS A 1 102 ? 22.698 8.287 -27.425 1.00 74.19 102 CYS A N 1
ATOM 804 C CA . CYS A 1 102 ? 21.475 7.543 -27.141 1.00 74.19 102 CYS A CA 1
ATOM 805 C C . CYS A 1 102 ? 21.744 6.353 -26.205 1.00 74.19 102 CYS A C 1
ATOM 807 O O . CYS A 1 102 ? 20.998 6.154 -25.252 1.00 74.19 102 CYS A O 1
ATOM 809 N N . ILE A 1 103 ? 22.834 5.609 -26.415 1.00 73.62 103 ILE A N 1
ATOM 810 C CA . ILE A 1 103 ? 23.264 4.515 -25.533 1.00 73.62 103 ILE A CA 1
ATOM 811 C C . ILE A 1 103 ? 23.621 5.049 -24.142 1.00 73.62 103 ILE A C 1
ATOM 813 O O . ILE A 1 103 ? 23.184 4.472 -23.150 1.00 73.62 103 ILE A O 1
ATOM 817 N N . ALA A 1 104 ? 24.363 6.154 -24.050 1.00 77.44 104 ALA A N 1
ATOM 818 C CA . ALA A 1 104 ? 24.731 6.769 -22.777 1.00 77.44 104 ALA A CA 1
ATOM 819 C C . ALA A 1 104 ? 23.499 7.232 -21.982 1.00 77.44 104 ALA A C 1
ATOM 821 O O . ALA A 1 104 ? 23.400 6.948 -20.789 1.00 77.44 104 ALA A O 1
ATOM 822 N N . GLU A 1 105 ? 22.528 7.873 -22.638 1.00 73.25 105 GLU A N 1
ATOM 823 C CA . GLU A 1 105 ? 21.258 8.250 -22.009 1.00 73.25 105 GLU A CA 1
ATOM 824 C C . GLU A 1 105 ? 20.440 7.019 -21.602 1.00 73.25 105 GLU A C 1
ATOM 826 O O . GLU A 1 105 ? 19.906 6.979 -20.498 1.00 73.25 105 GLU A O 1
ATOM 831 N N . LEU A 1 106 ? 20.398 5.965 -22.423 1.00 67.56 106 LEU A N 1
ATOM 832 C CA . LEU A 1 106 ? 19.744 4.709 -22.052 1.00 67.56 106 LEU A CA 1
ATOM 833 C C . LEU A 1 106 ? 20.404 4.067 -20.819 1.00 67.56 106 LEU A C 1
ATOM 835 O O . LEU A 1 106 ? 19.700 3.661 -19.899 1.00 67.56 106 LEU A O 1
ATOM 839 N N . LEU A 1 107 ? 21.734 4.018 -20.750 1.00 69.06 107 LEU A N 1
ATOM 840 C CA . LEU A 1 107 ? 22.465 3.481 -19.596 1.00 69.06 107 LEU A CA 1
ATOM 841 C C . LEU A 1 107 ? 22.283 4.340 -18.338 1.00 69.06 107 LEU A C 1
ATOM 843 O O . LEU A 1 107 ? 22.155 3.801 -17.241 1.00 69.06 107 LEU A O 1
ATOM 847 N N . LYS A 1 108 ? 22.217 5.665 -18.488 1.00 71.06 108 LYS A N 1
ATOM 848 C CA . LYS A 1 108 ? 21.921 6.601 -17.398 1.00 71.06 108 LYS A CA 1
ATOM 849 C C . LYS A 1 108 ? 20.491 6.440 -16.888 1.00 71.06 108 LYS A C 1
ATOM 851 O O . LYS A 1 108 ? 20.274 6.378 -15.684 1.00 71.06 108 LYS A O 1
ATOM 856 N N . VAL A 1 109 ? 19.512 6.310 -17.781 1.00 65.31 109 VAL A N 1
ATOM 857 C CA . VAL A 1 109 ? 18.131 5.998 -17.392 1.00 65.31 109 VAL A CA 1
ATOM 858 C C . VAL A 1 109 ? 18.070 4.613 -16.751 1.00 65.31 109 VAL A C 1
ATOM 860 O O . VAL A 1 109 ? 17.336 4.445 -15.790 1.00 65.31 109 VAL A O 1
ATOM 863 N N . GLN A 1 110 ? 18.855 3.635 -17.206 1.00 63.84 110 GLN A N 1
ATOM 864 C CA . GLN A 1 110 ? 18.940 2.314 -16.580 1.00 63.84 110 GLN A CA 1
ATOM 865 C C . GLN A 1 110 ? 19.551 2.356 -15.169 1.00 63.84 110 GLN A C 1
ATOM 867 O O . GLN A 1 110 ? 19.118 1.579 -14.325 1.00 63.84 110 GLN A O 1
ATOM 872 N N . SER A 1 111 ? 20.528 3.227 -14.897 1.00 60.41 111 SER A N 1
ATOM 873 C CA . SER A 1 111 ? 21.133 3.367 -13.563 1.00 60.41 111 SER A CA 1
ATOM 874 C C . SER A 1 111 ? 20.307 4.233 -12.609 1.00 60.41 111 SER A C 1
ATOM 876 O O . SER A 1 111 ? 20.340 4.013 -11.407 1.00 60.41 111 SER A O 1
ATOM 878 N N . GLN A 1 112 ? 19.542 5.196 -13.131 1.00 59.03 112 GLN A N 1
ATOM 879 C CA . GLN A 1 112 ? 18.596 6.007 -12.351 1.00 59.03 112 GLN A CA 1
ATOM 880 C C . GLN A 1 112 ? 17.268 5.289 -12.118 1.00 59.03 112 GLN A C 1
ATOM 882 O O . GLN A 1 112 ? 16.637 5.453 -11.076 1.00 59.03 112 GLN A O 1
ATOM 887 N N . CYS A 1 113 ? 16.855 4.454 -13.071 1.00 52.62 113 CYS A N 1
ATOM 888 C CA . CYS A 1 113 ? 15.884 3.398 -12.850 1.00 52.62 113 CYS A CA 1
ATOM 889 C C . CYS A 1 113 ? 16.607 2.239 -12.167 1.00 52.62 113 CYS A C 1
ATOM 891 O O . CYS A 1 113 ? 16.631 1.126 -12.697 1.00 52.62 113 CYS A O 1
ATOM 893 N N . ASP A 1 114 ? 17.163 2.487 -10.977 1.00 44.72 114 ASP A N 1
ATOM 894 C CA . ASP A 1 114 ? 17.240 1.448 -9.964 1.00 44.72 114 ASP A CA 1
ATOM 895 C C . ASP A 1 114 ? 15.871 0.792 -9.997 1.00 44.72 114 ASP A C 1
ATOM 897 O O . ASP A 1 114 ? 14.871 1.425 -9.648 1.00 44.72 114 ASP A O 1
ATOM 901 N N . PHE A 1 115 ? 15.794 -0.410 -10.578 1.00 44.84 115 PHE A N 1
ATOM 902 C CA . PHE A 1 115 ? 14.593 -1.221 -10.571 1.00 44.84 115 PHE A CA 1
ATOM 903 C C . PHE A 1 115 ? 14.203 -1.234 -9.123 1.00 44.84 115 PHE A C 1
ATOM 905 O O . PHE A 1 115 ? 14.905 -1.915 -8.375 1.00 44.84 115 PHE A O 1
ATOM 912 N N . ILE A 1 116 ? 13.212 -0.411 -8.747 1.00 41.19 116 ILE A N 1
ATOM 913 C CA . ILE A 1 116 ? 12.900 -0.143 -7.352 1.00 41.19 116 ILE A CA 1
ATOM 914 C C . ILE A 1 116 ? 12.837 -1.531 -6.767 1.00 41.19 116 ILE A C 1
ATOM 916 O O . ILE A 1 116 ? 11.990 -2.332 -7.183 1.00 41.19 116 ILE A O 1
ATOM 920 N N . ARG A 1 117 ? 13.845 -1.884 -5.959 1.00 39.09 117 ARG A N 1
ATOM 921 C CA . ARG A 1 117 ? 13.893 -3.180 -5.305 1.00 39.09 117 ARG A CA 1
ATOM 922 C C . ARG A 1 117 ? 12.792 -3.006 -4.307 1.00 39.09 117 ARG A C 1
ATOM 924 O O . ARG A 1 117 ? 13.027 -2.465 -3.236 1.00 39.09 117 ARG A O 1
ATOM 931 N N . LEU A 1 118 ? 11.575 -3.291 -4.764 1.00 39.38 118 LEU A N 1
ATOM 932 C CA . LEU A 1 118 ? 10.371 -3.043 -4.018 1.00 39.38 118 LEU A CA 1
ATOM 933 C C . LEU A 1 118 ? 10.607 -3.805 -2.730 1.00 39.38 118 LEU A C 1
ATOM 935 O O . LEU A 1 118 ? 10.734 -5.036 -2.796 1.00 39.38 118 LEU A O 1
ATOM 939 N N . PRO A 1 119 ? 10.791 -3.094 -1.607 1.00 36.91 119 PRO A N 1
ATOM 940 C CA . PRO A 1 119 ? 11.056 -3.774 -0.370 1.00 36.91 119 PRO A CA 1
ATOM 941 C C . PRO A 1 119 ? 9.860 -4.700 -0.149 1.00 36.91 119 PRO A C 1
ATOM 943 O O . PRO A 1 119 ? 8.718 -4.384 -0.508 1.00 36.91 119 PRO A O 1
ATOM 946 N N . CYS A 1 120 ? 10.180 -5.891 0.344 1.00 36.94 120 CYS A N 1
ATOM 947 C CA . CYS A 1 120 ? 9.271 -6.982 0.676 1.00 36.94 120 CY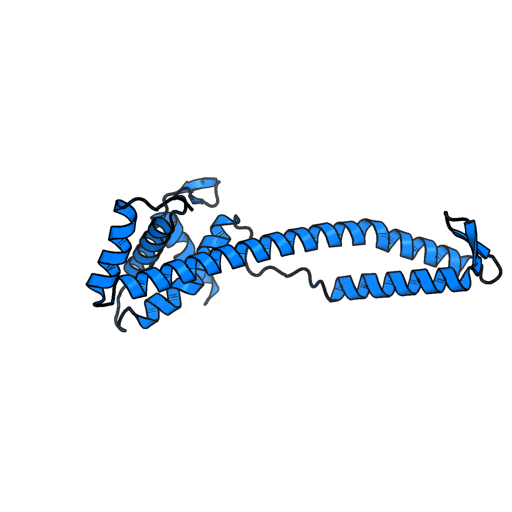S A CA 1
ATOM 948 C C . CYS A 1 120 ? 8.390 -7.553 -0.467 1.00 36.94 120 CYS A C 1
ATOM 950 O O . CYS A 1 120 ? 7.375 -6.988 -0.880 1.00 36.94 120 CYS A O 1
ATOM 952 N N . GLY A 1 121 ? 8.764 -8.774 -0.883 1.00 35.50 121 GLY A N 1
ATOM 953 C CA . GLY A 1 121 ? 7.890 -9.957 -0.875 1.00 35.50 121 GLY A CA 1
ATOM 954 C C . GLY A 1 121 ? 6.816 -10.063 -1.961 1.00 35.50 121 GLY A C 1
ATOM 955 O O . GLY A 1 121 ? 6.007 -9.162 -2.160 1.00 35.50 121 GLY A O 1
ATOM 956 N N . GLY A 1 122 ? 6.775 -11.216 -2.633 1.00 43.41 122 GLY A N 1
ATOM 957 C CA . GLY A 1 122 ? 5.725 -11.623 -3.571 1.00 43.41 122 GLY A CA 1
ATOM 958 C C . GLY A 1 122 ? 4.371 -11.858 -2.896 1.00 43.41 122 GLY A C 1
ATOM 959 O O . GLY A 1 122 ? 3.914 -12.990 -2.819 1.00 43.41 122 GLY A O 1
ATOM 960 N N . GLY A 1 123 ? 3.759 -10.787 -2.398 1.00 58.47 123 GLY A N 1
ATOM 961 C CA . GLY A 1 123 ? 2.357 -10.739 -1.999 1.00 58.47 123 GLY A CA 1
ATOM 962 C C . GLY A 1 123 ? 1.503 -10.097 -3.089 1.00 58.47 123 GLY A C 1
ATOM 963 O O . GLY A 1 123 ? 1.997 -9.314 -3.911 1.00 58.47 123 GLY A O 1
ATOM 964 N N . THR A 1 124 ? 0.220 -10.433 -3.085 1.00 71.31 124 THR A N 1
ATOM 965 C CA . THR A 1 124 ? -0.810 -9.796 -3.913 1.00 71.31 124 THR A CA 1
ATOM 966 C C . THR A 1 124 ? -0.874 -8.285 -3.633 1.00 71.31 124 THR A C 1
ATOM 968 O O . THR A 1 124 ? -0.382 -7.811 -2.608 1.00 71.31 124 THR A O 1
ATOM 971 N N . ASP A 1 125 ? -1.485 -7.486 -4.518 1.00 73.81 125 ASP A N 1
ATOM 972 C CA . ASP A 1 125 ? -1.700 -6.049 -4.239 1.00 73.81 125 ASP A CA 1
ATOM 973 C C . ASP A 1 125 ? -2.502 -5.829 -2.945 1.00 73.81 125 ASP A C 1
ATOM 975 O O . ASP A 1 125 ? -2.347 -4.816 -2.268 1.00 73.81 125 ASP A O 1
ATOM 979 N N . PHE A 1 126 ? -3.292 -6.831 -2.574 1.00 73.44 126 PHE A N 1
ATOM 980 C CA . PHE A 1 126 ? -4.044 -6.915 -1.338 1.00 73.44 126 PHE A CA 1
ATOM 981 C C . PHE A 1 126 ? -3.155 -7.050 -0.095 1.00 73.44 126 PHE A C 1
ATOM 983 O O . PHE A 1 126 ? -3.340 -6.331 0.882 1.00 73.44 126 PHE A O 1
ATOM 990 N N . ASP A 1 127 ? -2.118 -7.892 -0.155 1.00 74.19 127 ASP A N 1
ATOM 991 C CA . ASP A 1 127 ? -1.120 -7.998 0.918 1.00 74.19 127 ASP A CA 1
ATOM 992 C C . ASP A 1 127 ? -0.355 -6.688 1.106 1.00 74.19 127 ASP A C 1
ATOM 994 O O . ASP A 1 127 ? -0.022 -6.303 2.225 1.00 74.19 127 ASP A O 1
ATOM 998 N N . GLN A 1 128 ? -0.083 -5.987 0.006 1.00 77.75 128 GLN A N 1
ATOM 999 C CA . GLN A 1 128 ? 0.593 -4.694 0.047 1.00 77.75 128 GLN A CA 1
ATOM 1000 C C . GLN A 1 128 ? -0.304 -3.602 0.626 1.00 77.75 128 GLN A C 1
ATOM 1002 O O . GLN A 1 128 ? 0.178 -2.767 1.389 1.00 77.75 128 GLN A O 1
ATOM 1007 N N . LEU A 1 129 ? -1.600 -3.633 0.307 1.00 83.62 129 LEU A N 1
ATOM 1008 C CA . LEU A 1 129 ? -2.593 -2.754 0.915 1.00 83.62 129 LEU A CA 1
ATOM 1009 C C . LEU A 1 129 ? -2.672 -2.983 2.425 1.00 83.62 129 LEU A C 1
ATOM 1011 O O . LEU A 1 129 ? -2.627 -2.022 3.188 1.00 83.62 129 LEU A O 1
ATOM 1015 N N . PHE A 1 130 ? -2.700 -4.247 2.850 1.00 83.56 130 PHE A N 1
ATOM 1016 C CA . PHE A 1 130 ? -2.670 -4.627 4.258 1.00 83.56 130 PHE A CA 1
ATOM 1017 C C . PHE A 1 130 ? -1.426 -4.106 4.977 1.00 83.56 130 PHE A C 1
ATOM 1019 O O . PHE A 1 130 ? -1.551 -3.418 5.985 1.00 83.56 130 PHE A O 1
ATOM 1026 N N . ILE A 1 131 ? -0.227 -4.367 4.447 1.00 81.12 131 ILE A N 1
ATOM 1027 C CA . ILE A 1 131 ? 1.024 -3.891 5.058 1.00 81.12 131 ILE A CA 1
ATOM 1028 C C . ILE A 1 131 ? 1.017 -2.362 5.170 1.00 81.12 131 ILE A C 1
ATOM 1030 O O . ILE A 1 131 ? 1.294 -1.816 6.236 1.00 81.12 131 ILE A O 1
ATOM 1034 N N . ALA A 1 132 ? 0.641 -1.675 4.089 1.00 85.94 132 ALA A N 1
ATOM 1035 C CA . ALA A 1 132 ? 0.590 -0.222 4.058 1.00 85.94 132 ALA A CA 1
ATOM 1036 C C . ALA A 1 132 ? -0.437 0.354 5.046 1.00 85.94 132 ALA A C 1
ATOM 1038 O O . ALA A 1 132 ? -0.193 1.428 5.602 1.00 85.94 132 ALA A O 1
ATOM 1039 N N . LEU A 1 133 ? -1.564 -0.331 5.264 1.00 88.69 133 LEU A N 1
ATOM 1040 C CA . LEU A 1 133 ? -2.548 0.052 6.271 1.00 88.69 133 LEU A CA 1
ATOM 1041 C C . LEU A 1 133 ? -1.977 -0.130 7.680 1.00 88.69 133 LEU A C 1
ATOM 1043 O O . LEU A 1 133 ? -2.018 0.812 8.466 1.00 88.69 133 LEU A O 1
ATOM 1047 N N . VAL A 1 134 ? -1.404 -1.298 7.988 1.00 87.19 134 VAL A N 1
ATOM 1048 C CA . VAL A 1 134 ? -0.816 -1.588 9.307 1.00 87.19 134 VAL A CA 1
ATOM 1049 C C . VAL A 1 134 ? 0.233 -0.544 9.686 1.00 87.19 134 VAL A C 1
ATOM 1051 O O . VAL A 1 134 ? 0.188 -0.023 10.795 1.00 87.19 134 VAL A O 1
ATOM 1054 N N . ASP A 1 135 ? 1.114 -0.171 8.755 1.00 86.44 135 ASP A N 1
ATOM 1055 C CA . ASP A 1 135 ? 2.155 0.850 8.971 1.00 86.44 135 ASP A CA 1
ATOM 1056 C C . ASP A 1 135 ? 1.605 2.207 9.400 1.00 86.44 135 ASP A C 1
ATOM 1058 O O . ASP A 1 135 ? 2.278 2.970 10.087 1.00 86.44 135 ASP A O 1
ATOM 1062 N N . ARG A 1 136 ? 0.387 2.526 8.966 1.00 88.19 136 ARG A N 1
ATOM 1063 C CA . ARG A 1 136 ? -0.264 3.813 9.221 1.00 88.19 136 ARG A CA 1
ATOM 1064 C C . ARG A 1 136 ? -1.172 3.766 10.437 1.00 88.19 136 ARG A C 1
ATOM 1066 O O . ARG A 1 136 ? -1.294 4.766 11.134 1.00 88.19 136 ARG A O 1
ATOM 1073 N N . LEU A 1 137 ? -1.790 2.616 10.692 1.00 89.38 137 LEU A N 1
ATOM 1074 C CA . LEU A 1 137 ? -2.607 2.393 11.877 1.00 89.38 137 LEU A CA 1
ATOM 1075 C C . LEU A 1 137 ? -1.760 2.202 13.133 1.00 89.38 137 LEU A C 1
ATOM 1077 O O . LEU A 1 137 ? -2.225 2.544 14.212 1.00 89.38 137 LEU A O 1
ATOM 1081 N N . GLN A 1 138 ? -0.530 1.701 13.015 1.00 87.81 138 GLN A N 1
ATOM 1082 C CA . GLN A 1 138 ? 0.327 1.463 14.173 1.00 87.81 138 GLN A CA 1
ATOM 1083 C C . GLN A 1 138 ? 0.656 2.750 14.960 1.00 87.81 138 GLN A C 1
ATOM 1085 O O . GLN A 1 138 ? 0.417 2.751 16.162 1.00 87.81 138 GLN A O 1
ATOM 1090 N N . PRO A 1 139 ? 1.075 3.872 14.340 1.00 86.38 139 PRO A N 1
ATOM 1091 C CA . PRO A 1 139 ? 1.270 5.130 15.066 1.00 86.38 139 PRO A CA 1
ATOM 1092 C C . PRO A 1 139 ? -0.016 5.701 15.673 1.00 86.38 139 PRO A C 1
ATOM 1094 O O . PRO A 1 139 ? 0.029 6.307 16.739 1.00 86.38 139 PRO A O 1
ATOM 1097 N N . ILE A 1 140 ? -1.163 5.520 15.001 1.00 85.44 140 ILE A N 1
ATOM 1098 C CA . ILE A 1 140 ? -2.472 5.931 15.534 1.00 85.44 140 ILE A CA 1
ATOM 1099 C C . ILE A 1 140 ? -2.748 5.135 16.808 1.00 85.44 140 ILE A C 1
ATOM 1101 O O . ILE A 1 140 ? -2.990 5.721 17.854 1.00 85.44 140 ILE A O 1
ATOM 1105 N N . TRP A 1 141 ? -2.612 3.811 16.735 1.00 85.25 141 TRP A N 1
ATOM 1106 C CA . TRP A 1 141 ? -2.791 2.911 17.866 1.00 85.25 141 TRP A CA 1
ATOM 1107 C C . TRP A 1 141 ? -1.832 3.214 19.020 1.00 85.25 141 TRP A C 1
ATOM 1109 O O . TRP A 1 141 ? -2.265 3.289 20.159 1.00 85.25 141 TRP A O 1
ATOM 1119 N N . GLU A 1 142 ? -0.545 3.429 18.749 1.00 83.94 142 GLU A N 1
ATOM 1120 C CA . GLU A 1 142 ? 0.466 3.724 19.775 1.00 83.94 142 GLU A CA 1
ATOM 1121 C C . GLU A 1 142 ? 0.254 5.084 20.459 1.00 83.94 142 GLU A C 1
ATOM 1123 O O . GLU A 1 142 ? 0.567 5.230 21.639 1.00 83.94 142 GLU A O 1
ATOM 1128 N N . ARG A 1 143 ? -0.286 6.076 19.741 1.00 79.81 143 ARG A N 1
ATOM 1129 C CA . ARG A 1 143 ? -0.661 7.382 20.308 1.00 79.81 143 ARG A CA 1
ATOM 1130 C C . ARG A 1 143 ? -1.853 7.264 21.260 1.00 79.81 143 ARG A C 1
ATOM 1132 O O . ARG A 1 143 ? -1.892 7.934 22.289 1.00 79.81 143 ARG A O 1
ATOM 1139 N N . ASP A 1 144 ? -2.822 6.448 20.868 1.00 73.50 144 ASP A N 1
ATOM 1140 C CA . ASP A 1 144 ? -4.186 6.455 21.393 1.00 73.50 144 ASP A CA 1
ATOM 1141 C C . ASP A 1 144 ? -4.421 5.371 22.459 1.00 73.50 144 ASP A C 1
ATOM 1143 O O . ASP A 1 144 ? -5.145 5.581 23.434 1.00 73.50 144 ASP A O 1
ATOM 1147 N N . ALA A 1 145 ? -3.752 4.225 22.334 1.00 67.38 145 ALA A N 1
ATOM 1148 C CA . ALA A 1 145 ? -3.722 3.187 23.350 1.00 67.38 145 ALA A CA 1
ATOM 1149 C C . ALA A 1 145 ? -2.670 3.543 24.413 1.00 67.38 145 ALA A C 1
ATOM 1151 O O . ALA A 1 145 ? -1.466 3.414 24.187 1.00 67.38 145 ALA A O 1
ATOM 1152 N N . ARG A 1 146 ? -3.119 4.008 25.590 1.00 54.22 146 ARG A N 1
ATOM 1153 C CA . ARG A 1 146 ? -2.238 4.339 26.727 1.00 54.22 146 ARG A CA 1
ATOM 1154 C C . ARG A 1 146 ? -1.262 3.191 27.022 1.00 54.22 146 ARG A C 1
ATOM 1156 O O . ARG A 1 146 ? -1.651 2.026 27.051 1.00 54.22 146 ARG A O 1
ATOM 1163 N N . ALA A 1 147 ? 0.001 3.541 27.273 1.00 50.34 147 ALA A N 1
ATOM 1164 C CA . ALA A 1 147 ? 1.076 2.595 27.552 1.00 50.34 147 ALA A CA 1
ATOM 1165 C C . ALA A 1 147 ? 0.729 1.646 28.716 1.00 50.34 147 ALA A C 1
ATOM 1167 O O . ALA A 1 147 ? 0.544 2.080 29.852 1.00 50.34 147 ALA A O 1
ATOM 1168 N N . GLY A 1 148 ? 0.681 0.347 28.412 1.00 48.06 148 GLY A N 1
ATOM 1169 C CA . GLY A 1 148 ? 0.488 -0.738 29.374 1.00 48.06 148 GLY A CA 1
ATOM 1170 C C . GLY A 1 148 ? -0.270 -1.911 28.756 1.00 48.06 148 GLY A C 1
ATOM 1171 O O . GLY A 1 148 ? -1.450 -1.780 28.478 1.00 48.06 148 GLY A O 1
ATOM 1172 N N . GLU A 1 149 ? 0.429 -3.027 28.510 1.00 46.81 149 GLU A N 1
ATOM 1173 C CA . GLU A 1 149 ? -0.054 -4.390 28.182 1.00 46.81 149 GLU A CA 1
ATOM 1174 C C . GLU A 1 149 ? -1.413 -4.577 27.459 1.00 46.81 149 GLU A C 1
ATOM 1176 O O . GLU A 1 149 ? -2.074 -5.604 27.628 1.00 46.81 149 GLU A O 1
ATOM 1181 N N . VAL A 1 150 ? -1.834 -3.671 26.573 1.00 47.75 150 VAL A N 1
ATOM 1182 C CA . VAL A 1 150 ? -2.955 -3.937 25.662 1.00 47.75 150 VAL A CA 1
ATOM 1183 C C . VAL A 1 150 ? -2.421 -4.764 24.492 1.00 47.75 150 VAL A C 1
ATOM 1185 O O . VAL A 1 150 ? -1.880 -4.283 23.497 1.00 47.75 150 VAL A O 1
ATOM 1188 N N . ARG A 1 151 ? -2.498 -6.073 24.744 1.00 58.53 151 ARG A N 1
ATOM 1189 C CA . ARG A 1 151 ? -2.013 -7.230 23.990 1.00 58.53 151 ARG A CA 1
ATOM 1190 C C . ARG A 1 151 ? -2.328 -7.123 22.500 1.00 58.53 151 ARG A C 1
ATOM 1192 O O . ARG A 1 151 ? -3.413 -6.732 22.105 1.00 58.53 151 ARG A O 1
ATOM 1199 N N . ARG A 1 152 ? -1.405 -7.602 21.665 1.00 56.00 152 ARG A N 1
ATOM 1200 C CA . ARG A 1 152 ? -1.500 -7.728 20.193 1.00 56.00 152 ARG A CA 1
ATOM 1201 C C . ARG A 1 152 ? -2.849 -8.184 19.634 1.00 56.00 152 ARG A C 1
ATOM 1203 O O . ARG A 1 152 ? -3.161 -7.821 18.507 1.00 56.00 152 ARG A O 1
ATOM 1210 N N . ALA A 1 153 ? -3.609 -8.973 20.394 1.00 56.69 153 ALA A N 1
ATOM 1211 C CA . ALA A 1 153 ? -4.968 -9.361 20.039 1.00 56.69 153 ALA A CA 1
ATOM 1212 C C . ALA A 1 153 ? -5.871 -8.136 19.816 1.00 56.69 153 ALA A C 1
ATOM 1214 O O . ALA A 1 153 ? -6.573 -8.067 18.817 1.00 56.69 153 ALA A O 1
ATOM 1215 N N . THR A 1 154 ? -5.755 -7.114 20.664 1.00 79.00 154 THR A N 1
ATOM 1216 C CA . THR A 1 154 ? -6.521 -5.872 20.561 1.00 79.00 154 THR A CA 1
ATOM 1217 C C . THR A 1 154 ? -6.126 -5.051 19.330 1.00 79.00 154 THR A C 1
ATOM 1219 O O . THR A 1 154 ? -6.998 -4.525 18.647 1.00 79.00 154 THR A O 1
ATOM 1222 N N . PHE A 1 155 ? -4.833 -5.001 18.979 1.00 84.25 155 PHE A N 1
ATOM 1223 C CA . PHE A 1 155 ? -4.382 -4.316 17.758 1.00 84.25 155 PHE A CA 1
ATOM 1224 C C . PHE A 1 155 ? -4.780 -5.072 16.482 1.00 84.25 155 PHE A C 1
ATOM 1226 O O . PHE A 1 155 ? -5.182 -4.456 15.499 1.00 84.25 155 PHE A O 1
ATOM 1233 N N . ALA A 1 156 ? -4.711 -6.407 16.490 1.00 85.62 156 ALA A N 1
ATOM 1234 C CA . ALA A 1 156 ? -5.191 -7.225 15.379 1.00 85.62 156 ALA A CA 1
ATOM 1235 C C . ALA A 1 156 ? -6.694 -7.008 15.143 1.00 85.62 156 ALA A C 1
ATOM 1237 O O . ALA A 1 156 ? -7.102 -6.751 14.011 1.00 85.62 156 ALA A O 1
ATOM 1238 N N . SER A 1 157 ? -7.501 -7.022 16.208 1.00 86.44 157 SER A N 1
ATOM 1239 C CA . SER A 1 157 ? -8.932 -6.712 16.135 1.00 86.44 157 SER A CA 1
ATOM 1240 C C . SER A 1 157 ? -9.197 -5.278 15.666 1.00 86.44 157 SER A C 1
ATOM 1242 O O . SER A 1 157 ? -10.076 -5.074 14.836 1.00 86.44 157 SER A O 1
ATOM 1244 N N . PHE A 1 158 ? -8.402 -4.299 16.109 1.00 88.19 158 PHE A N 1
ATOM 1245 C CA . PHE A 1 158 ? -8.495 -2.919 15.622 1.00 88.19 158 PHE A CA 1
ATOM 1246 C C . PHE A 1 158 ? -8.231 -2.820 14.115 1.00 88.19 158 PHE A C 1
ATOM 1248 O O . PHE A 1 158 ? -8.998 -2.186 13.395 1.00 88.19 158 PHE A O 1
ATOM 1255 N N . ILE A 1 159 ? -7.201 -3.501 13.603 1.00 89.75 159 ILE A N 1
ATOM 1256 C CA . ILE A 1 159 ? -6.936 -3.545 12.159 1.00 89.75 159 ILE A CA 1
ATOM 1257 C C . ILE A 1 159 ? -8.119 -4.166 11.409 1.00 89.75 159 ILE A C 1
ATOM 1259 O O . ILE A 1 159 ? -8.488 -3.648 10.357 1.00 89.75 159 ILE A O 1
ATOM 1263 N N . CYS A 1 160 ? -8.722 -5.239 11.933 1.00 89.19 160 CYS A N 1
ATOM 1264 C CA . CYS A 1 160 ? -9.891 -5.870 11.311 1.00 89.19 160 CYS A CA 1
ATOM 1265 C C . CYS A 1 160 ? -11.087 -4.910 11.254 1.00 89.19 160 CYS A C 1
ATOM 1267 O O . CYS A 1 160 ? -11.697 -4.756 10.197 1.00 89.19 160 CYS A O 1
ATOM 1269 N N . ALA A 1 161 ? -11.360 -4.203 12.353 1.00 88.81 161 ALA A N 1
ATOM 1270 C CA . ALA A 1 161 ? -12.409 -3.192 12.418 1.00 88.81 161 ALA A CA 1
ATOM 1271 C C . ALA A 1 161 ? -12.171 -2.070 11.398 1.00 88.81 161 ALA A C 1
ATOM 1273 O O . ALA A 1 161 ? -13.052 -1.742 10.606 1.00 88.81 161 ALA A O 1
ATOM 1274 N N . CYS A 1 162 ? -10.952 -1.524 11.347 1.00 90.19 162 CYS A N 1
ATOM 1275 C CA . CYS A 1 162 ? -10.586 -0.508 10.363 1.00 90.19 162 CYS A CA 1
ATOM 1276 C C . CYS A 1 162 ? -10.708 -1.023 8.924 1.00 90.19 162 CYS A C 1
ATOM 1278 O O . CYS A 1 162 ? -11.168 -0.296 8.051 1.00 90.19 162 CYS A O 1
ATOM 1280 N N . TRP A 1 163 ? -10.304 -2.266 8.660 1.00 89.50 163 TRP A N 1
ATOM 1281 C CA . TRP A 1 163 ? -10.395 -2.883 7.337 1.00 89.50 163 TRP A CA 1
ATOM 1282 C C . TRP A 1 163 ? -11.842 -2.943 6.835 1.00 89.50 163 TRP A C 1
ATOM 1284 O O . TRP A 1 163 ? -12.142 -2.506 5.719 1.00 89.50 163 TRP A O 1
ATOM 1294 N N . ARG A 1 164 ? -12.746 -3.419 7.697 1.00 88.31 164 ARG A N 1
ATOM 1295 C CA . ARG A 1 164 ? -14.182 -3.502 7.417 1.00 88.31 164 ARG A CA 1
ATOM 1296 C C . ARG A 1 164 ? -14.828 -2.119 7.304 1.00 88.31 164 ARG A C 1
ATOM 1298 O O . ARG A 1 164 ? -15.658 -1.921 6.414 1.00 88.31 164 ARG A O 1
ATOM 1305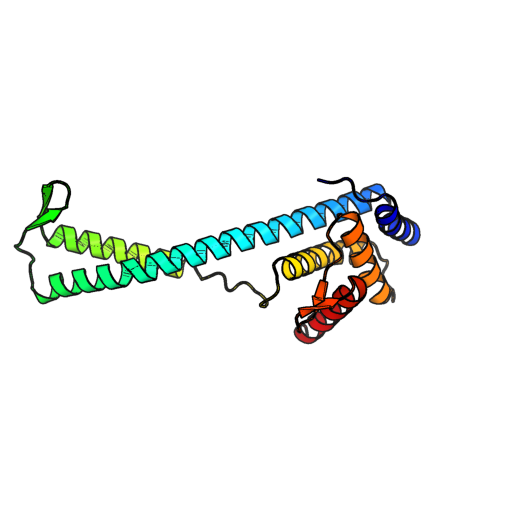 N N . ASP A 1 165 ? -14.441 -1.159 8.150 1.00 88.06 165 ASP A N 1
ATOM 1306 C CA . ASP A 1 165 ? -14.927 0.232 8.091 1.00 88.06 165 ASP A CA 1
ATOM 1307 C C . ASP A 1 165 ? -14.511 0.932 6.789 1.00 88.06 165 ASP A C 1
ATOM 1309 O O . ASP A 1 165 ? -15.289 1.679 6.198 1.00 88.06 165 ASP A O 1
ATOM 1313 N N . LEU A 1 166 ? -13.322 0.626 6.267 1.00 87.12 166 LEU A N 1
ATOM 1314 C CA . LEU A 1 166 ? -12.866 1.114 4.962 1.00 87.12 166 LEU A CA 1
ATOM 1315 C C . LEU A 1 166 ? -13.619 0.472 3.780 1.00 87.12 166 LEU A C 1
ATOM 1317 O O . LEU A 1 166 ? -13.453 0.911 2.638 1.00 87.12 166 LEU A O 1
ATOM 1321 N N . GLY A 1 167 ? -14.463 -0.534 4.038 1.00 85.06 167 GLY A N 1
ATOM 1322 C CA . GLY A 1 167 ? -15.255 -1.234 3.028 1.00 85.06 167 GLY A CA 1
ATOM 1323 C C . GLY A 1 167 ? -14.409 -2.108 2.103 1.00 85.06 167 GLY A C 1
ATOM 1324 O O . GLY A 1 167 ? -14.774 -2.310 0.942 1.00 85.06 167 GLY A O 1
ATOM 1325 N N . TRP A 1 168 ? -13.253 -2.571 2.578 1.00 84.50 168 TRP A N 1
ATOM 1326 C CA . TRP A 1 168 ? -12.396 -3.482 1.829 1.00 84.50 168 TRP A CA 1
ATOM 1327 C C . TRP A 1 168 ? -12.880 -4.928 1.992 1.00 84.50 168 TRP A C 1
ATOM 1329 O O . TRP A 1 168 ? -13.481 -5.252 3.011 1.00 84.50 168 TRP A O 1
ATOM 1339 N N . PRO A 1 169 ? -12.692 -5.791 0.977 1.00 80.75 169 PRO A N 1
ATOM 1340 C CA . PRO A 1 169 ? -13.239 -7.143 1.015 1.00 80.75 169 PRO A CA 1
ATOM 1341 C C . PRO A 1 169 ? -12.550 -7.994 2.087 1.00 80.75 169 PRO A C 1
ATOM 1343 O O . PRO A 1 169 ? -11.381 -7.781 2.387 1.00 80.75 169 PRO A O 1
ATOM 1346 N N . ASP A 1 170 ? -13.250 -8.991 2.621 1.00 78.94 170 ASP A N 1
ATOM 1347 C CA . ASP A 1 170 ? -12.713 -9.911 3.639 1.00 78.94 170 ASP A CA 1
ATOM 1348 C C . ASP A 1 170 ? -12.134 -11.199 3.017 1.00 78.94 170 ASP A C 1
ATOM 1350 O O . ASP A 1 170 ? -11.771 -12.141 3.721 1.00 78.94 170 ASP A O 1
ATOM 1354 N N . ASP A 1 171 ? -12.011 -11.235 1.687 1.00 74.56 171 ASP A N 1
ATOM 1355 C CA . ASP A 1 171 ? -11.527 -12.387 0.927 1.00 74.56 171 ASP A CA 1
ATOM 1356 C C . ASP A 1 171 ? -9.996 -12.469 0.958 1.00 74.56 171 ASP A C 1
ATOM 1358 O O . ASP A 1 171 ? -9.298 -12.067 0.019 1.00 74.56 171 ASP A O 1
ATOM 1362 N N . PHE A 1 172 ? -9.450 -13.019 2.040 1.00 76.00 172 PHE A N 1
ATOM 1363 C CA . PHE A 1 172 ? -8.027 -13.325 2.120 1.00 76.00 172 PHE A CA 1
ATOM 1364 C C . PHE A 1 172 ? -7.735 -14.737 1.622 1.00 76.00 172 PHE A C 1
ATOM 1366 O O . PHE A 1 172 ? -8.569 -15.643 1.653 1.00 76.00 172 PHE A O 1
ATOM 1373 N N . ARG A 1 173 ? -6.499 -14.926 1.157 1.00 73.56 173 ARG A N 1
ATOM 1374 C CA . ARG A 1 173 ? -5.948 -16.241 0.840 1.00 73.56 173 ARG A CA 1
ATOM 1375 C C . ARG A 1 173 ? -4.667 -16.482 1.621 1.00 73.56 173 ARG A C 1
ATOM 1377 O O . ARG A 1 173 ? -3.910 -15.542 1.892 1.00 73.56 173 ARG A O 1
ATOM 1384 N N . ASP A 1 174 ? -4.450 -17.735 1.988 1.00 76.12 174 ASP A N 1
ATOM 1385 C CA . ASP A 1 174 ? -3.210 -18.192 2.604 1.00 76.12 174 ASP A CA 1
ATOM 1386 C C . ASP A 1 174 ? -2.086 -18.378 1.563 1.00 76.12 174 ASP A C 1
ATOM 1388 O O . ASP A 1 174 ? -2.247 -18.100 0.370 1.00 76.12 174 ASP A O 1
ATOM 1392 N N . LYS A 1 175 ? -0.913 -18.853 2.006 1.00 71.38 175 LYS A N 1
ATOM 1393 C CA . LYS A 1 175 ? 0.242 -19.094 1.118 1.00 71.38 175 LYS A CA 1
ATOM 1394 C C . LYS A 1 175 ? 0.002 -20.236 0.121 1.00 71.38 175 LYS A C 1
ATOM 1396 O O . LYS A 1 175 ? 0.724 -20.330 -0.868 1.00 71.38 175 LYS A O 1
ATOM 1401 N N . GLN A 1 176 ? -0.973 -21.097 0.391 1.00 74.94 176 GLN A N 1
ATOM 1402 C CA . GLN A 1 176 ? -1.389 -22.239 -0.413 1.00 74.94 176 GLN A CA 1
ATOM 1403 C C . GLN A 1 176 ? -2.563 -21.885 -1.349 1.00 74.94 176 GLN A C 1
ATOM 1405 O O . GLN A 1 176 ? -2.994 -22.727 -2.137 1.00 74.94 176 GLN A O 1
ATOM 1410 N N . GLY A 1 177 ? -3.058 -20.642 -1.304 1.00 74.19 177 GLY A N 1
ATOM 1411 C CA . GLY A 1 177 ? -4.165 -20.142 -2.117 1.00 74.19 177 GLY A CA 1
ATOM 1412 C C . GLY A 1 177 ? -5.561 -20.476 -1.579 1.00 74.19 177 GLY A C 1
ATOM 1413 O O . GLY A 1 177 ? -6.548 -20.151 -2.252 1.00 74.19 177 GLY A O 1
ATOM 1414 N N . GLN A 1 178 ? -5.658 -21.091 -0.398 1.00 78.06 178 GLN A N 1
ATOM 1415 C CA . GLN A 1 178 ? -6.921 -21.430 0.259 1.00 78.06 178 GLN A CA 1
ATOM 1416 C C . GLN A 1 178 ? -7.568 -20.185 0.875 1.00 78.06 178 GLN A C 1
ATOM 1418 O O . GLN A 1 178 ? -6.847 -19.275 1.294 1.00 78.06 178 GLN A O 1
ATOM 1423 N N . PRO A 1 179 ? -8.912 -20.116 0.916 1.00 80.50 179 PRO A N 1
ATOM 1424 C CA . PRO A 1 179 ? -9.617 -19.016 1.560 1.00 80.50 179 PRO A CA 1
ATOM 1425 C C . PRO A 1 179 ? -9.264 -18.945 3.049 1.00 80.50 179 PRO A C 1
ATOM 1427 O O . PRO A 1 179 ? -9.173 -19.961 3.734 1.00 80.50 179 PRO A O 1
ATOM 1430 N N . MET A 1 180 ? -9.062 -17.727 3.536 1.00 83.38 180 MET A N 1
ATOM 1431 C CA . MET A 1 180 ? -8.671 -17.414 4.905 1.00 83.38 180 MET A CA 1
ATOM 1432 C C . MET A 1 180 ? -9.521 -16.240 5.392 1.00 83.38 180 MET A C 1
ATOM 1434 O O . MET A 1 180 ? -9.751 -15.298 4.635 1.00 83.38 180 MET A O 1
ATOM 1438 N N . GLY A 1 181 ? -9.982 -16.284 6.643 1.00 82.62 181 GLY A N 1
ATOM 1439 C CA . GLY A 1 181 ? -10.712 -15.165 7.238 1.00 82.62 181 GLY A CA 1
ATOM 1440 C C . GLY A 1 181 ? -9.804 -13.958 7.488 1.00 82.62 181 GLY A C 1
ATOM 1441 O O . GLY A 1 181 ? -8.600 -14.119 7.699 1.00 82.62 181 GLY A O 1
ATOM 1442 N N . LEU A 1 182 ? -10.378 -12.750 7.498 1.00 83.62 182 LEU A N 1
ATOM 1443 C CA . LEU A 1 182 ? -9.654 -11.501 7.773 1.00 83.62 182 LEU A CA 1
ATOM 1444 C C . LEU A 1 182 ? -8.846 -11.573 9.077 1.00 83.62 182 LEU A C 1
ATOM 1446 O O . LEU A 1 182 ? -7.669 -11.228 9.081 1.00 83.62 182 LEU A O 1
ATOM 1450 N N . GLU A 1 183 ? -9.437 -12.061 10.167 1.00 85.06 183 GLU A N 1
ATOM 1451 C CA . GLU A 1 183 ? -8.755 -12.133 11.465 1.00 85.06 183 GLU A CA 1
ATOM 1452 C C . GLU A 1 183 ? -7.525 -13.045 11.414 1.00 85.06 183 GLU A C 1
ATOM 1454 O O . GLU A 1 183 ? -6.419 -12.602 11.734 1.00 85.06 183 GLU A O 1
ATOM 1459 N N . ASP A 1 184 ? -7.670 -14.274 10.915 1.00 82.44 184 ASP A N 1
ATOM 1460 C CA . ASP A 1 184 ? -6.549 -15.206 10.728 1.00 82.44 184 ASP A CA 1
ATOM 1461 C C . ASP A 1 184 ? -5.470 -14.618 9.810 1.00 82.44 184 ASP A C 1
ATOM 1463 O O . ASP A 1 184 ? -4.265 -14.737 10.065 1.00 82.44 184 ASP A O 1
ATOM 1467 N N . ALA A 1 185 ? -5.902 -13.925 8.756 1.00 81.25 185 ALA A N 1
ATOM 1468 C CA . ALA A 1 185 ? -5.036 -13.228 7.825 1.00 81.25 185 ALA A CA 1
ATOM 1469 C C . ALA A 1 185 ? -4.232 -12.110 8.499 1.00 81.25 185 ALA A C 1
ATOM 1471 O O . ALA A 1 185 ? -3.028 -11.993 8.233 1.00 81.25 185 ALA A O 1
ATOM 1472 N N . VAL A 1 186 ? -4.861 -11.318 9.367 1.00 84.50 186 VAL A N 1
ATOM 1473 C CA . VAL A 1 186 ? -4.222 -10.251 10.143 1.00 84.50 186 VAL A CA 1
ATOM 1474 C C . VAL A 1 186 ? -3.234 -10.850 11.143 1.00 84.50 186 VAL A C 1
ATOM 1476 O O . VAL A 1 186 ? -2.057 -10.479 11.135 1.00 84.50 186 VAL A O 1
ATOM 1479 N N . TYR A 1 187 ? -3.656 -11.829 11.947 1.00 81.56 187 TYR A N 1
ATOM 1480 C CA . TYR A 1 187 ? -2.801 -12.490 12.939 1.00 81.56 187 TYR A CA 1
ATOM 1481 C C . TYR A 1 187 ? -1.568 -13.152 12.305 1.00 81.56 187 TYR A C 1
ATOM 1483 O O . TYR A 1 187 ? -0.438 -12.982 12.784 1.00 81.56 187 TYR A O 1
ATOM 1491 N N . SER A 1 188 ? -1.748 -13.864 11.192 1.00 76.56 188 SER A N 1
ATOM 1492 C CA . SER A 1 188 ? -0.658 -14.526 10.466 1.00 76.56 188 SER A CA 1
ATOM 1493 C C . SER A 1 188 ? 0.367 -13.526 9.913 1.00 76.56 188 SER A C 1
ATOM 1495 O O . SER A 1 188 ? 1.586 -13.729 9.998 1.00 76.56 188 SER A O 1
ATOM 1497 N N . ARG A 1 189 ? -0.104 -12.391 9.385 1.00 76.38 189 ARG A N 1
ATOM 1498 C CA . ARG A 1 189 ? 0.764 -11.355 8.806 1.00 76.38 189 ARG A CA 1
ATOM 1499 C C . ARG A 1 189 ? 1.492 -10.543 9.880 1.00 76.38 189 ARG A C 1
ATOM 1501 O O . ARG A 1 189 ? 2.692 -10.300 9.737 1.00 76.38 189 ARG A O 1
ATOM 1508 N N . LEU A 1 190 ? 0.825 -10.198 10.984 1.00 76.62 190 LEU A N 1
ATOM 1509 C CA . LEU A 1 190 ? 1.449 -9.507 12.121 1.00 76.62 190 LEU A CA 1
ATOM 1510 C C . LEU A 1 190 ? 2.524 -10.365 12.805 1.00 76.62 190 LEU A C 1
ATOM 1512 O O . LEU A 1 190 ? 3.592 -9.862 13.158 1.00 76.62 190 LEU A O 1
ATOM 1516 N N . SER A 1 191 ? 2.276 -11.668 12.963 1.00 72.50 191 SER A N 1
ATOM 1517 C CA . SER A 1 191 ? 3.245 -12.601 13.558 1.00 72.50 191 SER A CA 1
ATOM 1518 C C . SER A 1 191 ? 4.462 -12.843 12.656 1.00 72.50 191 SER A C 1
ATOM 1520 O O . SER A 1 191 ? 5.592 -12.887 13.145 1.00 72.50 191 SER A O 1
ATOM 1522 N N . SER A 1 192 ? 4.261 -12.925 11.336 1.00 67.00 192 SER A N 1
ATOM 1523 C CA . SER A 1 192 ? 5.346 -13.062 10.352 1.00 67.00 192 SER A CA 1
ATOM 1524 C C . SER A 1 192 ? 6.283 -11.854 10.330 1.00 67.00 192 SER A C 1
ATOM 1526 O O . SER A 1 192 ? 7.487 -12.006 10.139 1.00 67.00 192 SER A O 1
ATOM 1528 N N . ARG A 1 193 ? 5.745 -10.650 10.542 1.00 62.06 193 ARG A N 1
ATOM 1529 C CA . ARG A 1 193 ? 6.518 -9.407 10.519 1.00 62.06 193 ARG A CA 1
ATOM 1530 C C . ARG A 1 193 ? 7.532 -9.323 11.659 1.00 62.06 193 ARG A C 1
ATOM 1532 O O . ARG A 1 193 ? 8.653 -8.885 11.444 1.00 62.06 193 ARG A O 1
ATOM 1539 N N . GLN A 1 194 ? 7.160 -9.806 12.841 1.00 57.03 194 GLN A N 1
ATOM 1540 C CA . GLN A 1 194 ? 8.013 -9.743 14.025 1.00 57.03 194 GLN A CA 1
ATOM 1541 C C . GLN A 1 194 ? 9.267 -10.617 13.903 1.00 57.03 194 GLN A C 1
ATOM 1543 O O . GLN A 1 194 ? 10.335 -10.207 14.337 1.00 57.03 194 GLN A O 1
ATOM 1548 N N . LYS A 1 195 ? 9.148 -11.781 13.249 1.00 55.44 195 LYS A N 1
ATOM 1549 C CA . LYS A 1 195 ? 10.283 -12.680 12.984 1.00 55.44 195 LYS A CA 1
ATOM 1550 C C . LYS A 1 195 ? 11.351 -12.061 12.076 1.00 55.44 195 LYS A C 1
ATOM 1552 O O . LYS A 1 195 ? 12.466 -12.555 12.054 1.00 55.44 195 LYS A O 1
ATOM 1557 N N . ASN A 1 196 ? 11.002 -11.014 11.325 1.00 49.19 196 ASN A N 1
ATOM 1558 C CA . ASN A 1 196 ? 11.914 -10.316 10.418 1.00 49.19 196 ASN A CA 1
ATOM 1559 C C . ASN A 1 196 ? 12.473 -9.012 11.016 1.00 49.19 196 ASN A C 1
ATOM 1561 O O . ASN A 1 196 ? 13.188 -8.295 10.322 1.00 49.19 196 ASN A O 1
ATOM 1565 N N . SER A 1 197 ? 12.097 -8.660 12.251 1.00 42.16 197 SER A N 1
ATOM 1566 C CA . SER A 1 197 ? 12.540 -7.439 12.946 1.00 42.16 197 SER A CA 1
ATOM 1567 C C . SER A 1 197 ? 13.469 -7.717 14.136 1.00 42.16 197 SER A C 1
ATOM 1569 O O . SER A 1 197 ? 13.895 -6.773 14.795 1.00 42.16 197 SER A O 1
ATOM 1571 N N . THR A 1 198 ? 13.766 -8.991 14.397 1.00 40.12 198 THR A N 1
ATOM 1572 C CA . THR A 1 198 ? 14.806 -9.497 15.312 1.00 40.12 198 THR A CA 1
ATOM 1573 C C . THR A 1 198 ? 15.974 -10.029 14.508 1.00 40.12 198 THR A C 1
ATOM 1575 O O . THR A 1 198 ? 17.125 -9.748 14.893 1.00 40.12 198 THR A O 1
#

Sequence (198 aa):
MTTPDLRNRLEVDTFAESLGIDIEALRISVRSAGLQAANAVERRKTDRRRAKDSRQVFKKHLPRGLHELQIIQRANLSRITVTKAGGQVYPVDEASRAIDRCIAELLKVQSQCDFIRLPCGGGTDFDQLFIALVDRLQPIWERDARAGEVRRATFASFICACWRDLGWPDDFRDKQGQPMGLEDAVYSRLSSRQKNST

Secondary structure (DSSP, 8-state):
-----HHHHHHHHHHHHHHT--HHHHHHHHHHHHHHHHHHHHHHHHHHHHHHHHHHHHHHHHHHHHHHHHHHHHTT-TT-EEE-TTS-EEEHHHHHHHHHHHHHHHHHHHHHS-----SS-S--HHHHHHHHHHHHHHHHHHHHS-SS---HHHHHHHHHHHHHHTT----EE-TTS-EE-HHHHHHHHHHHHHTT--

Foldseek 3Di:
DDQFDPVLLVLQQVVCVVLVHDSVVSVVLLLVLLVQLVVVLVVVVVLLVVLVVLVVCCVPVLVVLVVVLVVCVVVVQQPDWDADPVRDIHGVVVVSVVSVVVNVVSVVVVVVPPVPPPPDDDDDSVVSSLVSSLVSVVVVCVVRVPDDPPDPLNVLSSSVSSCSNNVHDQFDADPVRDTDGSSRVSVVSVVVVVVVVD

Radius of gyration: 26.89 Å; chains: 1; bounding box: 60×35×76 Å